Protein AF-A0A966MTG1-F1 (afdb_monomer_lite)

Foldseek 3Di:
DPDPDDDDPPDDCVVCVVVVVVLVVVVVCCVVVVADWPHPVLLVVLVVVVVVQQVVLVVVCVVVDDQRDSAQQQFDADPVRHTDGPDPRHDPPDDAWDADPVRDTDGSDDGGHPDDDDDDDPPDDPDPQDQDWDADLVQQWTADPQPRDIFHFDSVDPVRNVVSVVVLLVCLCPPPGPNVNSVNNSVNYPD

Sequence (191 aa):
MVRRVPVPPGVNPRAVLPVIEELYGLSEIEKADGVEWTGFDAVRERCKTYLAQIDQWKAMKQRAGKNFPTHPTMAEWDGRGRPRVGASGSDAHRVRTYFDEHGQRQKFAVDLHEQGPAFQVPWSKPTKVYTALVVDEEKGSITCPICNHAETFDHDSPSAMGMAKTRMARHLTSAKKDVEAHRALHGKVYA

Radius of gyration: 25.16 Å; chains: 1; bounding box: 43×55×61 Å

Secondary structure (DSSP, 8-state):
---PPPPPTTS-HHHHHHHHHHHHHHHHHHHHH-----HHHHHHHHHHHHHHHHHHHHHHHHHH-TTS-SSGGGEEE-TTS-EEET-TTSPPSS--EEE-TTS-EEES---SS--PSP---TT--------S-EEETTTTEEE-TTT--EEE--TT-HHHHHHHHHHHHHHHHH--SSHHHHHHHHHHH--

Structure (mmCIF, N/CA/C/O backbone):
data_AF-A0A966MTG1-F1
#
_entry.id   AF-A0A966MTG1-F1
#
loop_
_atom_site.group_PDB
_atom_site.id
_atom_site.type_symbol
_atom_site.label_atom_id
_atom_site.label_alt_id
_atom_site.label_comp_id
_atom_site.label_asym_id
_atom_site.label_entity_id
_atom_site.label_seq_id
_atom_site.pdbx_PDB_ins_code
_atom_site.Cartn_x
_atom_site.Cartn_y
_atom_site.Cartn_z
_atom_site.occupancy
_atom_site.B_iso_or_equiv
_atom_site.auth_seq_id
_atom_site.auth_comp_id
_atom_site.auth_asym_id
_atom_site.auth_atom_id
_atom_site.pdbx_PDB_model_num
ATOM 1 N N . MET A 1 1 ? -23.218 4.977 28.761 1.00 40.06 1 MET A N 1
ATOM 2 C CA . MET A 1 1 ? -22.543 6.097 28.063 1.00 40.06 1 MET A CA 1
ATOM 3 C C . MET A 1 1 ? -21.052 5.806 28.033 1.00 40.06 1 MET A C 1
ATOM 5 O O . MET A 1 1 ? -20.424 5.865 29.083 1.00 40.06 1 MET A O 1
ATOM 9 N N . VAL A 1 2 ? -20.494 5.447 26.874 1.00 46.56 2 VAL A N 1
ATOM 10 C CA . VAL A 1 2 ? -19.037 5.313 26.721 1.00 46.56 2 VAL A CA 1
ATOM 11 C C . VAL A 1 2 ? -18.440 6.711 26.862 1.00 46.56 2 VAL A C 1
ATOM 13 O O . VAL A 1 2 ? -18.810 7.634 26.133 1.00 46.56 2 VAL A O 1
ATOM 16 N N . ARG A 1 3 ? -17.586 6.903 27.867 1.00 50.00 3 ARG A N 1
ATOM 17 C CA . ARG A 1 3 ? -16.922 8.182 28.126 1.00 50.00 3 ARG A CA 1
ATOM 18 C C . ARG A 1 3 ? -16.002 8.450 26.934 1.00 50.00 3 ARG A C 1
ATOM 20 O O . ARG A 1 3 ? -15.010 7.749 26.768 1.00 50.00 3 ARG A O 1
ATOM 27 N N . ARG A 1 4 ? -16.365 9.407 26.071 1.00 62.41 4 ARG A N 1
ATOM 28 C CA . ARG A 1 4 ? -15.558 9.753 24.891 1.00 62.41 4 ARG A CA 1
ATOM 29 C C . ARG A 1 4 ? -14.158 10.131 25.360 1.00 62.41 4 ARG A C 1
ATOM 31 O O . ARG A 1 4 ? -14.013 11.051 26.166 1.00 62.41 4 ARG A O 1
ATOM 38 N N . VAL A 1 5 ? -13.152 9.405 24.880 1.00 68.56 5 VAL A N 1
ATOM 39 C CA . VAL A 1 5 ? -11.751 9.732 25.143 1.00 68.56 5 VAL A CA 1
ATOM 40 C C . VAL A 1 5 ? -11.503 11.141 24.592 1.00 68.56 5 VAL A C 1
ATOM 42 O O . VAL A 1 5 ? -11.827 11.393 23.427 1.00 68.56 5 VAL A O 1
ATOM 45 N N . PRO A 1 6 ? -11.008 12.088 25.408 1.00 78.56 6 PRO A N 1
ATOM 46 C CA . PRO A 1 6 ? -10.756 13.441 24.940 1.00 78.56 6 PRO A CA 1
ATOM 47 C C . PRO A 1 6 ? -9.693 13.416 23.838 1.00 78.56 6 PRO A C 1
ATOM 49 O O . PRO A 1 6 ? -8.594 12.895 24.019 1.00 78.56 6 PRO A O 1
ATOM 52 N N . VAL A 1 7 ? -10.048 13.972 22.681 1.00 83.25 7 VAL A N 1
ATOM 53 C CA . VAL A 1 7 ? -9.151 14.094 21.530 1.00 83.25 7 VAL A CA 1
ATOM 54 C C . VAL A 1 7 ? -8.151 15.231 21.802 1.00 83.25 7 VAL A C 1
ATOM 56 O O . VAL A 1 7 ? -8.581 16.298 22.250 1.00 83.25 7 VAL A O 1
ATOM 59 N N . PRO A 1 8 ? -6.839 15.043 21.551 1.00 86.75 8 PRO A N 1
ATOM 60 C CA . PRO A 1 8 ? -5.839 16.080 21.790 1.00 86.75 8 PRO A CA 1
ATOM 61 C C . PRO A 1 8 ? -6.108 17.384 21.015 1.00 86.75 8 PRO A C 1
ATOM 63 O O . PRO A 1 8 ? -6.671 17.342 19.915 1.00 86.75 8 PRO A O 1
ATOM 66 N N . PRO A 1 9 ? -5.659 18.545 21.531 1.00 83.19 9 PRO A N 1
ATOM 67 C CA . PRO A 1 9 ? -5.757 19.815 20.816 1.00 83.19 9 PRO A CA 1
ATOM 68 C C . PRO A 1 9 ? -5.120 19.744 19.419 1.00 83.19 9 PRO A C 1
ATOM 70 O O . PRO A 1 9 ? -4.030 19.202 19.252 1.00 83.19 9 PRO A O 1
ATOM 73 N N . GLY A 1 10 ? -5.798 20.299 18.410 1.00 83.00 10 GLY A N 1
ATOM 74 C CA . GLY A 1 10 ? -5.322 20.321 17.018 1.00 83.00 10 GLY A CA 1
ATOM 75 C C . GLY A 1 10 ? -5.668 19.078 16.188 1.00 83.00 10 GLY A C 1
ATOM 76 O O . GLY A 1 10 ? -5.481 19.092 14.973 1.00 83.00 10 GLY A O 1
ATOM 77 N N . VAL A 1 11 ? -6.227 18.029 16.797 1.00 85.00 11 VAL A N 1
ATOM 78 C CA . VAL A 1 11 ? -6.726 16.852 16.075 1.00 85.00 11 VAL A CA 1
ATOM 79 C C . VAL A 1 11 ? -8.213 17.031 15.779 1.00 85.00 11 VAL A C 1
ATOM 81 O O . VAL A 1 11 ? -9.001 17.302 16.680 1.00 85.00 11 VAL A O 1
ATOM 84 N N . ASN A 1 12 ? -8.617 16.867 14.515 1.00 88.00 12 ASN A N 1
ATOM 85 C CA . ASN A 1 12 ? -10.023 16.952 14.117 1.00 88.00 12 ASN A CA 1
ATOM 86 C C . ASN A 1 12 ? -10.799 15.718 14.621 1.00 88.00 12 ASN A C 1
ATOM 88 O O . ASN A 1 12 ? -10.619 14.630 14.061 1.00 88.00 12 ASN A O 1
ATOM 92 N N . PRO A 1 13 ? -11.716 15.856 15.599 1.00 87.50 13 PRO A N 1
ATOM 93 C CA . PRO A 1 13 ? -12.419 14.707 16.165 1.00 87.50 13 PRO A CA 1
ATOM 94 C C . PRO A 1 13 ? -13.287 13.988 15.131 1.00 87.50 13 PRO A C 1
ATOM 96 O O . PRO A 1 13 ? -13.382 12.767 15.154 1.00 87.50 13 PRO A O 1
ATOM 99 N N . ARG A 1 14 ? -13.874 14.720 14.172 1.00 88.81 14 ARG A N 1
ATOM 100 C CA . ARG A 1 14 ? -14.720 14.126 13.122 1.00 88.81 14 ARG A CA 1
ATOM 101 C C . ARG A 1 14 ? -13.947 13.189 12.197 1.00 88.81 14 ARG A C 1
ATOM 103 O O . ARG A 1 14 ? -14.549 12.295 11.622 1.00 88.81 14 ARG A O 1
ATOM 110 N N . ALA A 1 15 ? -12.644 13.410 12.035 1.00 85.94 15 ALA A N 1
ATOM 111 C CA . ALA A 1 15 ? -11.804 12.576 11.183 1.00 85.94 15 ALA A CA 1
ATOM 112 C C . ALA A 1 15 ? -11.316 11.312 11.905 1.00 85.94 15 ALA A C 1
ATOM 114 O O . ALA A 1 15 ? -11.122 10.286 11.266 1.00 85.94 15 ALA A O 1
ATOM 115 N N . VAL A 1 16 ? -11.103 11.392 13.223 1.00 87.50 16 VAL A N 1
ATOM 116 C CA . VAL A 1 16 ? -10.425 10.335 13.991 1.00 87.50 16 VAL A CA 1
ATOM 117 C C . VAL A 1 16 ? -11.402 9.435 14.745 1.00 87.50 16 VAL A C 1
ATOM 119 O O . VAL A 1 16 ? -11.159 8.237 14.841 1.00 87.50 16 VAL A O 1
ATOM 122 N N . LEU A 1 17 ? -12.513 9.977 15.256 1.00 88.88 17 LEU A N 1
ATOM 123 C CA . LEU A 1 17 ? -13.474 9.198 16.041 1.00 88.88 17 LEU A CA 1
ATOM 124 C C . LEU A 1 17 ? -14.050 7.989 15.286 1.00 88.88 17 LEU A C 1
ATOM 126 O O . LEU A 1 17 ? -14.032 6.923 15.888 1.00 88.88 17 LEU A O 1
ATOM 130 N N . PRO A 1 18 ? -14.458 8.083 14.001 1.00 90.88 18 PRO A N 1
ATOM 131 C CA . PRO A 1 18 ? -14.973 6.914 13.282 1.00 90.88 18 PRO A CA 1
ATOM 132 C C . PRO A 1 18 ? -13.953 5.774 13.195 1.00 90.88 18 PRO A C 1
ATOM 134 O O . PRO A 1 18 ? -14.304 4.614 13.360 1.00 90.88 18 PRO A O 1
ATOM 137 N N . VAL A 1 19 ? -12.674 6.114 13.000 1.00 88.75 19 VAL A N 1
ATOM 138 C CA . VAL A 1 19 ? -11.584 5.129 12.939 1.00 88.75 19 VAL A CA 1
ATOM 139 C C . VAL A 1 19 ? -11.356 4.496 14.310 1.00 88.75 19 VAL A C 1
ATOM 141 O O . VAL A 1 19 ? -11.197 3.289 14.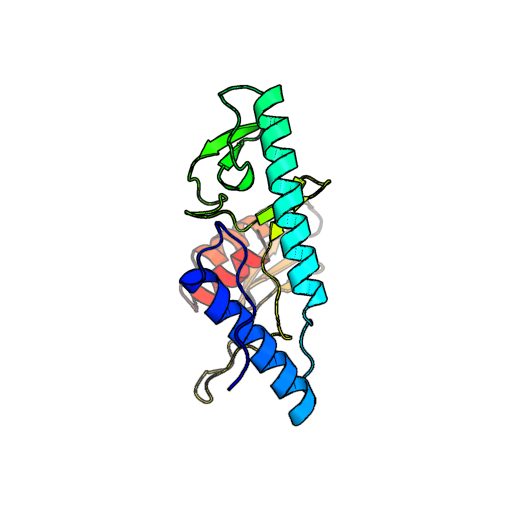417 1.00 88.75 19 VAL A O 1
ATOM 144 N N . ILE A 1 20 ? -11.354 5.293 15.382 1.00 89.12 20 ILE A N 1
ATOM 145 C CA . ILE A 1 20 ? -11.212 4.768 16.747 1.00 89.12 20 ILE A CA 1
ATOM 146 C C . ILE A 1 20 ? -12.384 3.841 17.097 1.00 89.12 20 ILE A C 1
ATOM 148 O O . ILE A 1 20 ? -12.159 2.771 17.655 1.00 89.12 20 ILE A O 1
ATOM 152 N N . GLU A 1 21 ? -13.613 4.246 16.776 1.00 90.38 21 GLU A N 1
ATOM 153 C CA . GLU A 1 21 ? -14.825 3.452 17.000 1.00 90.38 21 GLU A CA 1
ATOM 154 C C . GLU A 1 21 ? -14.759 2.110 16.257 1.00 90.38 21 GLU A C 1
ATOM 156 O O . GLU A 1 21 ? -15.059 1.081 16.856 1.00 90.38 21 GLU A O 1
ATOM 161 N N . GLU A 1 22 ? -14.283 2.098 15.010 1.00 90.19 22 GLU A N 1
ATOM 162 C CA . GLU A 1 22 ? -14.060 0.872 14.233 1.00 90.19 22 GLU A CA 1
ATOM 163 C C . GLU A 1 22 ? -13.050 -0.072 14.907 1.00 90.19 22 GLU A C 1
ATOM 165 O O . GLU A 1 22 ? -13.330 -1.258 15.071 1.00 90.19 22 GLU A O 1
ATOM 170 N N . LEU A 1 23 ? -11.907 0.447 15.372 1.00 91.06 23 LEU A N 1
ATOM 171 C CA . LEU A 1 23 ? -10.890 -0.366 16.053 1.00 91.06 23 LEU A CA 1
ATOM 172 C C . LEU A 1 23 ? -11.401 -0.961 17.374 1.00 91.06 23 LEU A C 1
ATOM 174 O O . LEU A 1 23 ? -11.092 -2.105 17.705 1.00 91.06 23 LEU A O 1
ATOM 178 N N . TYR A 1 24 ? -12.188 -0.200 18.139 1.00 91.25 24 TYR A N 1
ATOM 179 C CA . TYR A 1 24 ? -12.835 -0.734 19.339 1.00 91.25 24 TYR A CA 1
ATOM 180 C C . TYR A 1 24 ? -13.899 -1.774 18.997 1.00 91.25 24 TYR A C 1
ATOM 182 O O . TYR A 1 24 ? -13.957 -2.793 19.679 1.00 91.25 24 TYR A O 1
ATOM 190 N N . GLY A 1 25 ? -14.672 -1.566 17.928 1.00 89.81 25 GLY A N 1
ATOM 191 C CA . GLY A 1 25 ? -15.616 -2.560 17.423 1.00 89.81 25 GLY A CA 1
ATOM 192 C C . GLY A 1 25 ? -14.930 -3.883 17.079 1.00 89.81 25 GLY A C 1
ATOM 193 O O . GLY A 1 25 ? -15.394 -4.935 17.504 1.00 89.81 25 GLY A O 1
ATOM 194 N N . LEU A 1 26 ? -13.775 -3.841 16.405 1.00 88.62 26 LEU A N 1
ATOM 195 C CA . LEU A 1 26 ? -12.976 -5.042 16.123 1.00 88.62 26 LEU A CA 1
ATOM 196 C C . LEU A 1 26 ? -12.500 -5.738 17.403 1.00 88.62 26 LEU A C 1
ATOM 198 O O . LEU A 1 26 ? -12.609 -6.954 17.513 1.00 88.62 26 LEU A O 1
ATOM 202 N N . SER A 1 27 ? -12.049 -4.978 18.404 1.00 89.81 27 SER A N 1
ATOM 203 C CA . SER A 1 27 ? -11.649 -5.543 19.700 1.00 89.81 27 SER A CA 1
ATOM 204 C C . SER A 1 27 ? -12.815 -6.157 20.486 1.00 89.81 27 SER A C 1
ATOM 206 O O . SER A 1 27 ? -12.609 -7.066 21.290 1.00 89.81 27 SER A O 1
ATOM 208 N N . GLU A 1 28 ? -14.040 -5.664 20.306 1.00 89.50 28 GLU A N 1
ATOM 209 C CA . GLU A 1 28 ? -15.236 -6.276 20.893 1.00 89.50 28 GLU A CA 1
ATOM 210 C C . GLU A 1 28 ? -15.635 -7.559 20.154 1.00 89.50 28 GLU A C 1
ATOM 212 O O . GLU A 1 28 ? -15.946 -8.552 20.811 1.00 89.50 28 GLU A O 1
ATOM 217 N N . ILE A 1 29 ? -15.549 -7.573 18.819 1.00 87.31 29 ILE A N 1
ATOM 218 C CA . ILE A 1 29 ? -15.793 -8.764 17.986 1.00 87.31 29 ILE A CA 1
ATOM 219 C C . ILE A 1 29 ? -14.783 -9.870 18.312 1.00 87.31 29 ILE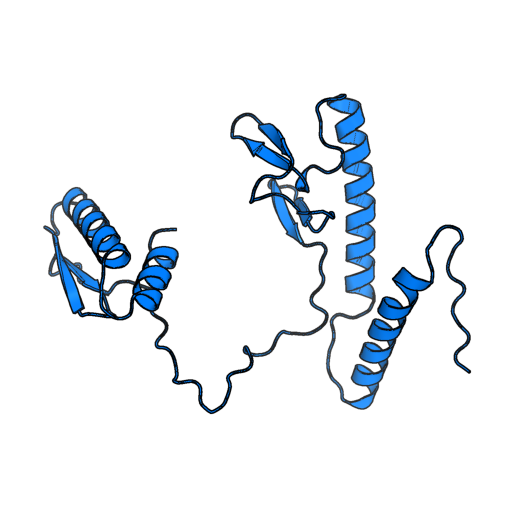 A C 1
ATOM 221 O O . ILE A 1 29 ? -15.173 -11.017 18.503 1.00 87.31 29 ILE A O 1
ATOM 225 N N . GLU A 1 30 ? -13.503 -9.531 18.462 1.00 87.69 30 GLU A N 1
ATOM 226 C CA . GLU A 1 30 ? -12.454 -10.467 18.883 1.00 87.69 30 GLU A CA 1
ATOM 227 C C . GLU A 1 30 ? -12.807 -11.162 20.208 1.00 87.69 30 GLU A C 1
ATOM 229 O O . GLU A 1 30 ? -12.661 -12.375 20.343 1.00 87.69 30 GLU A O 1
ATOM 234 N N . LYS A 1 31 ? -13.337 -10.410 21.182 1.00 89.50 31 LYS A N 1
ATOM 235 C CA . LYS A 1 31 ? -13.751 -10.957 22.485 1.00 89.50 31 LYS A CA 1
ATOM 236 C C . LYS A 1 31 ? -15.014 -11.810 22.413 1.00 89.50 31 LYS A C 1
ATOM 238 O O . LYS A 1 31 ? -15.165 -12.706 23.240 1.00 89.50 31 LYS A O 1
ATOM 243 N N . ALA A 1 32 ? -15.934 -11.488 21.507 1.00 90.31 32 ALA A N 1
ATOM 244 C CA . ALA A 1 32 ? -17.222 -12.165 21.392 1.00 90.31 32 ALA A CA 1
ATOM 245 C C . ALA A 1 32 ? -17.131 -13.448 20.554 1.00 90.31 32 ALA A C 1
ATOM 247 O O . ALA A 1 32 ? -17.597 -14.498 20.990 1.00 90.31 32 ALA A O 1
ATOM 248 N N . ASP A 1 33 ? -16.496 -13.357 19.385 1.00 85.50 33 ASP A N 1
ATOM 249 C CA . ASP A 1 33 ? -16.528 -14.381 18.338 1.00 85.50 33 ASP A CA 1
ATOM 250 C C . ASP A 1 33 ? -15.165 -15.066 18.130 1.00 85.50 33 ASP A C 1
ATOM 252 O O . ASP A 1 33 ? -15.058 -16.006 17.342 1.00 85.50 33 ASP A O 1
ATOM 256 N N . GLY A 1 34 ? -14.110 -14.608 18.817 1.00 81.50 34 GLY A N 1
ATOM 257 C CA . GLY A 1 34 ? -12.754 -15.150 18.675 1.00 81.50 34 GLY A CA 1
ATOM 258 C C . GLY A 1 34 ? -12.097 -14.830 17.330 1.00 81.50 34 GLY A C 1
ATOM 259 O O . GLY A 1 34 ? -11.128 -15.487 16.955 1.00 81.50 34 GLY A O 1
ATOM 260 N N . VAL A 1 35 ? -12.630 -13.857 16.582 1.00 82.31 35 VAL A N 1
ATOM 261 C CA . VAL A 1 35 ? -12.056 -13.419 15.305 1.00 82.31 35 VAL A CA 1
ATOM 262 C C . VAL A 1 35 ? -10.788 -12.620 15.581 1.00 82.31 35 VAL A C 1
ATOM 264 O O . VAL A 1 35 ? -10.842 -11.522 16.134 1.00 82.31 35 VAL A O 1
ATOM 267 N N . GLU A 1 36 ? -9.650 -13.175 15.179 1.00 83.56 36 GLU A N 1
ATOM 268 C CA . GLU A 1 36 ? -8.359 -12.511 15.306 1.00 83.56 36 GLU A CA 1
ATOM 269 C C . GLU A 1 36 ? -8.270 -11.311 14.353 1.00 83.56 36 GLU A C 1
ATOM 271 O O . GLU A 1 36 ? -8.657 -11.372 13.181 1.00 83.56 36 GLU A O 1
ATOM 276 N N . TRP A 1 37 ? -7.751 -10.201 14.868 1.00 90.19 37 TRP A N 1
ATOM 277 C CA . TRP A 1 37 ? -7.461 -8.996 14.101 1.00 90.19 37 TRP A CA 1
ATOM 278 C C . TRP A 1 37 ? -6.085 -8.473 14.514 1.00 90.19 37 TRP A C 1
ATOM 280 O O . TRP A 1 37 ? -5.547 -8.826 15.560 1.00 90.19 37 TRP A O 1
ATOM 290 N N . THR A 1 38 ? -5.497 -7.599 13.706 1.00 87.25 38 THR A N 1
ATOM 291 C CA . THR A 1 38 ? -4.077 -7.207 13.825 1.00 87.25 38 THR A CA 1
ATOM 292 C C . THR A 1 38 ? -3.744 -6.410 15.099 1.00 87.25 38 THR A C 1
ATOM 294 O O . THR A 1 38 ? -2.579 -6.125 15.385 1.00 87.25 38 THR A O 1
ATOM 297 N N . GLY A 1 39 ? -4.759 -6.027 15.874 1.00 90.25 39 GLY A N 1
ATOM 298 C CA . GLY A 1 39 ? -4.606 -5.351 17.152 1.00 90.25 39 GLY A CA 1
ATOM 299 C C . GLY A 1 39 ? -4.253 -3.864 17.048 1.00 90.25 39 GLY A C 1
ATOM 300 O O . GLY A 1 39 ? -3.817 -3.329 16.022 1.00 90.25 39 GLY A O 1
ATOM 301 N N . PHE A 1 40 ? -4.406 -3.163 18.174 1.00 91.69 40 PHE A N 1
ATOM 302 C CA . PHE A 1 40 ? -4.089 -1.734 18.276 1.00 91.69 40 PHE A CA 1
ATOM 303 C C . PHE A 1 40 ? -2.603 -1.428 18.075 1.00 91.69 40 PHE A C 1
ATOM 305 O O . PHE A 1 40 ? -2.253 -0.334 17.621 1.00 91.69 40 PHE A O 1
ATOM 312 N N . ASP A 1 41 ? -1.726 -2.364 18.433 1.00 92.25 41 ASP A N 1
ATOM 313 C CA . ASP A 1 41 ? -0.283 -2.153 18.392 1.00 92.25 41 ASP A CA 1
ATOM 314 C C . ASP A 1 41 ? 0.220 -2.016 16.954 1.00 92.25 41 ASP A C 1
ATOM 316 O O . ASP A 1 41 ? 0.979 -1.089 16.668 1.00 92.25 41 ASP A O 1
ATOM 320 N N . ALA A 1 42 ? -0.289 -2.822 16.018 1.00 90.88 42 ALA A N 1
ATOM 321 C CA . ALA A 1 42 ? 0.068 -2.716 14.605 1.00 90.88 42 ALA A CA 1
ATOM 322 C C . ALA A 1 42 ? -0.313 -1.350 14.009 1.00 90.88 42 ALA A C 1
ATOM 324 O O . ALA A 1 42 ? 0.488 -0.711 13.319 1.00 90.88 42 ALA A O 1
ATOM 325 N N . VAL A 1 43 ? -1.513 -0.853 14.330 1.00 91.69 43 VAL A N 1
ATOM 326 C CA . VAL A 1 43 ? -1.963 0.485 13.913 1.00 91.69 43 VAL A CA 1
ATOM 327 C C . VAL A 1 43 ? -1.076 1.568 14.532 1.00 91.69 43 VAL A C 1
ATOM 329 O O . VAL A 1 43 ? -0.651 2.502 13.846 1.00 91.69 43 VAL A O 1
ATOM 332 N N . ARG A 1 44 ? -0.738 1.436 15.822 1.00 93.06 44 ARG A N 1
ATOM 333 C CA . ARG A 1 44 ? 0.119 2.392 16.536 1.00 93.06 44 ARG A CA 1
ATOM 334 C C . ARG A 1 44 ? 1.521 2.461 15.934 1.00 93.06 44 ARG A C 1
ATOM 336 O O . ARG A 1 44 ? 2.021 3.564 15.711 1.00 93.06 44 ARG A O 1
ATOM 343 N N . GLU A 1 45 ? 2.141 1.324 15.640 1.00 93.06 45 GLU A N 1
ATOM 344 C CA . GLU A 1 45 ? 3.469 1.266 15.018 1.00 93.06 45 GLU A CA 1
ATOM 345 C C . GLU A 1 45 ? 3.483 1.908 13.628 1.00 93.06 45 GLU A C 1
ATOM 347 O O . GLU A 1 45 ? 4.427 2.610 13.250 1.00 93.06 45 GLU A O 1
ATOM 352 N N . ARG A 1 46 ? 2.392 1.778 12.875 1.00 92.81 46 ARG A N 1
ATOM 353 C CA . ARG A 1 46 ? 2.280 2.395 11.549 1.00 92.81 46 ARG A CA 1
ATOM 354 C C . ARG A 1 46 ? 2.069 3.902 11.623 1.00 92.81 46 ARG A C 1
ATOM 356 O O . ARG A 1 46 ? 2.706 4.632 10.863 1.00 92.81 46 ARG A O 1
ATOM 363 N N . CYS A 1 47 ? 1.315 4.388 12.608 1.00 92.00 47 CYS A N 1
ATOM 364 C CA . CYS A 1 47 ? 1.256 5.815 12.934 1.00 92.00 47 CYS A CA 1
ATOM 365 C C . CYS A 1 47 ? 2.634 6.378 13.325 1.00 92.00 47 CYS A C 1
ATOM 367 O O . CYS A 1 47 ? 3.015 7.446 12.844 1.00 92.00 47 CYS A O 1
ATOM 369 N N . LYS A 1 48 ? 3.412 5.662 14.150 1.00 95.31 48 LYS A N 1
ATOM 370 C CA . LYS A 1 48 ? 4.784 6.072 14.506 1.00 95.31 48 LYS A CA 1
ATOM 371 C C . LYS A 1 48 ? 5.691 6.127 13.280 1.00 95.31 48 LYS A C 1
ATOM 373 O O . LYS A 1 48 ? 6.407 7.108 13.100 1.00 95.31 48 LYS A O 1
ATOM 378 N N . THR A 1 49 ? 5.612 5.115 12.417 1.00 95.06 49 THR A N 1
ATOM 379 C CA . THR A 1 49 ? 6.372 5.064 11.160 1.00 95.06 49 THR A CA 1
ATOM 380 C C . THR A 1 49 ? 6.043 6.270 10.283 1.00 95.06 49 THR A C 1
ATOM 382 O O . THR A 1 49 ? 6.946 6.924 9.771 1.00 95.06 49 THR A O 1
ATOM 385 N N . TYR A 1 50 ? 4.760 6.616 10.149 1.00 93.81 50 TYR A N 1
ATOM 386 C CA . TYR A 1 50 ? 4.333 7.801 9.406 1.00 93.81 50 TYR A CA 1
ATOM 387 C C . TYR A 1 50 ? 4.949 9.088 9.962 1.00 93.81 50 TYR A C 1
ATOM 389 O O . TYR A 1 50 ? 5.521 9.871 9.205 1.00 93.81 50 TYR A O 1
ATOM 397 N N . LEU A 1 51 ? 4.893 9.294 11.281 1.00 93.94 51 LEU A N 1
ATOM 398 C CA . LEU A 1 51 ? 5.478 10.478 11.917 1.00 93.94 51 LEU A CA 1
ATOM 399 C C . LEU A 1 51 ? 6.999 10.546 11.718 1.00 93.94 51 LEU A C 1
ATOM 401 O O . LEU A 1 51 ? 7.515 11.594 11.330 1.00 93.94 51 LEU A O 1
ATOM 405 N N . ALA A 1 52 ? 7.700 9.423 11.891 1.00 94.88 52 ALA A N 1
ATOM 406 C CA . ALA A 1 52 ? 9.142 9.342 11.672 1.00 94.88 52 ALA A CA 1
ATOM 407 C C . ALA A 1 52 ? 9.528 9.681 10.220 1.00 94.88 52 ALA A C 1
ATOM 409 O O . ALA A 1 52 ? 10.456 10.455 9.984 1.00 94.88 52 ALA A O 1
ATOM 410 N N . GLN A 1 53 ? 8.778 9.162 9.242 1.00 95.12 53 GLN A N 1
ATOM 411 C CA . GLN A 1 53 ? 8.988 9.455 7.822 1.00 95.12 53 GLN A CA 1
ATOM 412 C C . GLN A 1 53 ? 8.749 10.932 7.497 1.00 95.12 53 GLN A C 1
ATOM 414 O O . GLN A 1 53 ? 9.534 11.544 6.774 1.00 95.12 53 GLN A O 1
ATOM 419 N N . ILE A 1 54 ? 7.712 11.546 8.075 1.00 93.50 54 ILE A N 1
ATOM 420 C CA . ILE A 1 54 ? 7.446 12.979 7.906 1.00 93.50 54 ILE A CA 1
ATOM 421 C C . ILE A 1 54 ? 8.632 13.823 8.388 1.00 93.50 54 ILE A C 1
ATOM 423 O O . ILE A 1 54 ? 9.030 14.766 7.699 1.00 93.50 54 ILE A O 1
ATOM 427 N N . ASP A 1 55 ? 9.219 13.491 9.535 1.00 94.12 55 ASP A N 1
ATOM 428 C CA . ASP A 1 55 ? 10.368 14.228 10.063 1.00 94.12 55 ASP A CA 1
ATOM 429 C C . ASP A 1 55 ? 11.642 13.980 9.246 1.00 94.12 55 ASP A C 1
ATOM 431 O O . ASP A 1 55 ? 12.374 14.929 8.939 1.00 94.12 55 ASP A O 1
ATOM 435 N N . GLN A 1 56 ? 11.853 12.748 8.779 1.00 93.69 56 GLN A N 1
ATOM 436 C CA . GLN A 1 56 ? 12.934 12.422 7.851 1.00 93.69 56 GLN A CA 1
ATOM 437 C C . GLN A 1 56 ? 12.832 13.241 6.555 1.00 93.69 56 GLN A C 1
ATOM 439 O O . GLN A 1 56 ? 13.820 13.834 6.114 1.00 93.69 56 GLN A O 1
ATOM 444 N N . TRP A 1 57 ? 11.645 13.340 5.953 1.00 93.56 57 TRP A N 1
ATOM 445 C CA . TRP A 1 57 ? 11.448 14.093 4.712 1.00 93.56 57 TRP A CA 1
ATOM 446 C C . TRP A 1 57 ? 11.630 15.598 4.897 1.00 93.56 57 TRP A C 1
ATOM 448 O O . TRP A 1 57 ? 12.197 16.253 4.020 1.00 93.56 57 TRP A O 1
ATOM 458 N N . LYS A 1 58 ? 11.225 16.160 6.046 1.00 92.69 58 LYS A N 1
ATOM 459 C CA . LYS A 1 58 ? 11.530 17.561 6.385 1.00 92.69 58 LYS A CA 1
ATOM 460 C C . LYS A 1 58 ? 13.039 17.800 6.415 1.00 92.69 58 LYS A C 1
ATOM 462 O O . LYS A 1 58 ? 13.506 18.758 5.799 1.00 92.69 58 LYS A O 1
ATOM 467 N N . ALA A 1 59 ? 13.796 16.923 7.076 1.00 92.75 59 ALA A N 1
ATOM 468 C CA . ALA A 1 59 ? 15.251 17.027 7.144 1.00 92.75 59 ALA A CA 1
ATOM 469 C C . ALA A 1 59 ? 15.902 16.888 5.755 1.00 92.75 59 ALA A C 1
ATOM 471 O O . ALA A 1 59 ? 16.792 17.665 5.405 1.00 92.75 59 ALA A O 1
ATOM 472 N N . MET A 1 60 ? 15.428 15.951 4.926 1.00 90.75 60 MET A N 1
ATOM 473 C CA . MET A 1 60 ? 15.892 15.798 3.541 1.00 90.75 60 MET A CA 1
ATOM 474 C C . MET A 1 60 ? 15.630 17.054 2.713 1.00 90.75 60 MET A C 1
ATOM 476 O O . MET A 1 60 ? 16.539 17.542 2.046 1.00 90.75 60 MET A O 1
ATOM 480 N N . LYS A 1 61 ? 14.425 17.625 2.799 1.00 90.81 61 LYS A N 1
ATOM 481 C CA . LYS A 1 61 ? 14.073 18.855 2.084 1.00 90.81 61 LYS A CA 1
ATOM 482 C C . LYS A 1 61 ? 14.939 20.040 2.505 1.00 90.81 61 LYS A C 1
ATOM 484 O O . LYS A 1 61 ? 15.358 20.817 1.653 1.00 90.81 61 LYS A O 1
ATOM 489 N N . GLN A 1 62 ? 15.236 20.168 3.798 1.00 91.06 62 GLN A N 1
ATOM 490 C CA . GLN A 1 62 ? 16.142 21.207 4.298 1.00 91.06 62 GLN A CA 1
ATOM 491 C C . GLN A 1 62 ? 17.558 21.063 3.723 1.00 91.06 62 GLN A C 1
ATOM 493 O O . GLN A 1 62 ? 18.165 22.068 3.367 1.00 91.06 62 GLN A O 1
ATOM 498 N N . ARG A 1 63 ? 18.065 19.831 3.579 1.00 90.12 63 ARG A N 1
ATOM 499 C CA . ARG A 1 63 ? 19.400 19.556 3.016 1.00 90.12 63 ARG A CA 1
ATOM 500 C C . ARG A 1 63 ? 19.458 19.702 1.493 1.00 90.12 63 ARG A C 1
ATOM 502 O O . ARG A 1 63 ? 20.404 20.278 0.972 1.00 90.12 63 ARG A O 1
ATOM 509 N N . ALA A 1 64 ? 18.467 19.168 0.781 1.00 87.62 64 ALA A N 1
ATOM 510 C CA . ALA A 1 64 ? 18.432 19.113 -0.684 1.00 87.62 64 ALA A CA 1
ATOM 511 C C . ALA A 1 64 ? 17.885 20.399 -1.336 1.00 87.62 64 ALA A C 1
ATOM 513 O O . ALA A 1 64 ? 18.034 20.606 -2.541 1.00 87.62 64 ALA A O 1
ATOM 514 N N . GLY A 1 65 ? 17.263 21.280 -0.550 1.00 87.69 65 GLY A N 1
ATOM 515 C CA . GLY A 1 65 ? 16.798 22.589 -0.988 1.00 87.69 65 GLY A CA 1
ATOM 516 C C . GLY A 1 65 ? 15.417 22.584 -1.650 1.00 87.69 65 GLY A C 1
ATOM 517 O O . GLY A 1 65 ? 14.644 21.629 -1.585 1.00 87.69 65 GLY A O 1
ATOM 518 N N . LYS A 1 66 ? 15.083 23.711 -2.291 1.00 83.88 66 LYS A N 1
ATOM 519 C CA . LYS A 1 66 ? 13.718 24.045 -2.743 1.00 83.88 66 LYS A CA 1
ATOM 520 C C . LYS A 1 66 ? 13.126 23.065 -3.765 1.00 83.88 66 LYS A C 1
ATOM 522 O O . LYS A 1 66 ? 11.907 22.925 -3.820 1.00 83.88 66 LYS A O 1
ATOM 527 N N . ASN A 1 67 ? 13.971 22.400 -4.549 1.00 83.44 67 ASN A N 1
ATOM 528 C CA . ASN A 1 67 ? 13.540 21.494 -5.617 1.00 83.44 67 ASN A CA 1
ATOM 529 C C . ASN A 1 67 ? 13.209 20.080 -5.110 1.00 83.44 67 ASN A C 1
ATOM 531 O O . ASN A 1 67 ? 12.688 19.270 -5.874 1.00 83.44 67 ASN A O 1
ATOM 535 N N . PHE A 1 68 ? 13.492 19.777 -3.839 1.00 87.88 68 PHE A N 1
ATOM 536 C CA . PHE A 1 68 ? 13.144 18.495 -3.240 1.00 87.88 68 PHE A CA 1
ATOM 537 C C . PHE A 1 68 ? 11.668 18.482 -2.797 1.00 87.88 68 PHE A C 1
ATOM 539 O O . PHE A 1 68 ? 11.206 19.429 -2.143 1.00 87.88 68 PHE A O 1
ATOM 546 N N . PRO A 1 69 ? 10.900 17.430 -3.133 1.00 88.12 69 PRO A N 1
ATOM 547 C CA . PRO A 1 69 ? 9.488 17.347 -2.784 1.00 88.12 69 PRO A CA 1
ATOM 548 C C . PRO A 1 69 ? 9.292 17.271 -1.266 1.00 88.12 69 PRO A C 1
ATOM 550 O O . PRO A 1 69 ? 10.076 16.660 -0.548 1.00 88.12 69 PRO A O 1
ATOM 553 N N . THR A 1 70 ? 8.201 17.856 -0.763 1.00 88.25 70 THR A N 1
ATOM 554 C CA . THR A 1 70 ? 7.826 17.734 0.661 1.00 88.25 70 THR A CA 1
ATOM 555 C C . THR A 1 70 ? 7.570 16.282 1.064 1.00 88.25 70 THR A C 1
ATOM 557 O O . THR A 1 70 ? 7.915 15.882 2.170 1.00 88.25 70 THR A O 1
ATOM 560 N N . HIS A 1 71 ? 6.984 15.504 0.153 1.00 91.06 71 HIS A N 1
ATOM 561 C CA . HIS A 1 71 ? 6.706 14.083 0.323 1.00 91.06 71 HIS A CA 1
ATOM 562 C C . HIS A 1 71 ? 7.282 13.340 -0.887 1.00 91.06 71 HIS A C 1
ATOM 564 O O . HIS A 1 71 ? 6.699 13.421 -1.972 1.00 91.06 71 HIS A O 1
ATOM 570 N N . PRO A 1 72 ? 8.423 12.643 -0.743 1.00 90.50 72 PRO A N 1
ATOM 571 C CA . PRO A 1 72 ? 9.079 11.935 -1.841 1.00 90.50 72 PRO A CA 1
ATOM 572 C C . PRO A 1 72 ? 8.179 10.937 -2.566 1.00 90.50 72 PRO A C 1
ATOM 574 O O . PRO A 1 72 ? 8.313 10.762 -3.772 1.00 90.50 72 PRO A O 1
ATOM 577 N N . THR A 1 73 ? 7.233 10.320 -1.858 1.00 90.94 73 THR A N 1
ATOM 578 C CA . THR A 1 73 ? 6.295 9.346 -2.428 1.00 90.94 73 THR A CA 1
ATOM 579 C C . THR A 1 73 ? 5.193 9.974 -3.278 1.00 90.94 73 THR A C 1
ATOM 581 O O . THR A 1 73 ? 4.559 9.285 -4.075 1.00 90.94 73 THR A O 1
ATOM 584 N N . MET A 1 74 ? 5.000 11.291 -3.208 1.00 89.31 74 MET A N 1
ATOM 585 C CA . MET A 1 74 ? 4.114 12.028 -4.119 1.00 89.31 74 MET A CA 1
ATOM 586 C C . MET A 1 74 ? 4.806 12.442 -5.428 1.00 89.31 74 MET A C 1
ATOM 588 O O . MET A 1 74 ? 4.199 13.105 -6.270 1.00 89.31 74 MET A O 1
ATOM 592 N N . ALA A 1 75 ? 6.064 12.046 -5.616 1.00 88.00 75 ALA A N 1
ATOM 593 C CA . ALA A 1 75 ? 6.781 12.173 -6.871 1.00 88.00 75 ALA A CA 1
ATOM 594 C C . ALA A 1 75 ? 7.157 10.791 -7.416 1.00 88.00 75 ALA A C 1
ATOM 596 O O . ALA A 1 75 ? 7.409 9.844 -6.671 1.00 88.00 75 ALA A O 1
ATOM 597 N N . GLU A 1 76 ? 7.199 10.691 -8.736 1.00 86.06 76 GLU A N 1
ATOM 598 C CA . GLU A 1 76 ? 7.964 9.666 -9.433 1.00 86.06 76 GLU A CA 1
ATOM 599 C C . GLU A 1 76 ? 9.406 10.152 -9.582 1.00 86.06 76 GLU A C 1
ATOM 601 O O . GLU A 1 76 ? 9.649 11.347 -9.741 1.00 86.06 76 GLU A O 1
ATOM 606 N N . TRP A 1 77 ? 10.366 9.239 -9.518 1.00 85.31 77 TRP A N 1
ATOM 607 C CA . TRP A 1 77 ? 11.785 9.563 -9.612 1.00 85.31 77 TRP A CA 1
ATOM 608 C C . TRP A 1 77 ? 12.339 8.986 -10.908 1.00 85.31 77 TRP A C 1
ATOM 610 O O . TRP A 1 77 ? 12.161 7.802 -11.184 1.00 85.31 77 TRP A O 1
ATOM 620 N N . ASP A 1 78 ? 12.983 9.821 -11.723 1.00 84.00 78 ASP A N 1
ATOM 621 C CA . ASP A 1 78 ? 13.665 9.331 -12.921 1.00 84.00 78 ASP A CA 1
ATOM 622 C C . ASP A 1 78 ? 14.989 8.626 -12.569 1.00 84.00 78 ASP A C 1
ATOM 624 O O . ASP A 1 78 ? 15.491 8.716 -11.447 1.00 84.00 78 ASP A O 1
ATOM 628 N N . GLY A 1 79 ? 15.607 7.955 -13.547 1.00 79.75 79 GLY A N 1
ATOM 629 C CA . GLY A 1 79 ? 16.901 7.281 -13.360 1.00 79.75 79 GLY A CA 1
ATOM 630 C C . GLY A 1 79 ? 18.075 8.215 -13.019 1.00 79.75 79 GLY A C 1
ATOM 631 O O . GLY A 1 79 ? 19.184 7.742 -12.800 1.00 79.75 79 GLY A O 1
ATOM 632 N N . ARG A 1 80 ? 17.857 9.538 -12.987 1.00 82.94 80 ARG A N 1
ATOM 633 C CA . ARG A 1 80 ? 18.826 10.555 -12.552 1.00 82.94 80 ARG A CA 1
ATOM 634 C C . ARG A 1 80 ? 18.471 11.141 -11.180 1.00 82.94 80 ARG A C 1
ATOM 636 O O . ARG A 1 80 ? 19.104 12.108 -10.761 1.00 82.94 80 ARG A O 1
ATOM 643 N N . GLY A 1 81 ? 17.461 10.597 -10.500 1.00 81.44 81 GLY A N 1
ATOM 644 C CA . GLY A 1 81 ? 17.011 11.058 -9.191 1.00 81.44 81 GLY A CA 1
ATOM 645 C C . GLY A 1 81 ? 16.272 12.396 -9.226 1.00 81.44 81 GLY A C 1
ATOM 646 O O . GLY A 1 81 ? 16.286 13.118 -8.231 1.00 81.44 81 GLY A O 1
ATOM 647 N N . ARG A 1 82 ? 15.638 12.770 -10.345 1.00 84.88 82 ARG A N 1
ATOM 648 C CA . ARG A 1 82 ? 14.815 13.987 -10.424 1.00 84.88 82 ARG A CA 1
ATOM 649 C C . ARG A 1 82 ? 13.342 13.669 -10.156 1.00 84.88 82 ARG A C 1
ATOM 651 O O . ARG A 1 82 ? 12.808 12.744 -10.772 1.00 84.88 82 ARG A O 1
ATOM 658 N N . PRO A 1 83 ? 12.667 14.452 -9.297 1.00 87.56 83 PRO A N 1
ATOM 659 C CA . PRO A 1 83 ? 11.266 14.234 -8.971 1.00 87.56 83 PRO A CA 1
ATOM 660 C C . PRO A 1 83 ? 10.339 14.752 -10.083 1.00 87.56 83 PRO A C 1
ATOM 662 O O . PRO A 1 83 ? 10.492 15.870 -10.577 1.00 87.56 83 PRO A O 1
ATOM 665 N N . ARG A 1 84 ? 9.320 13.964 -10.422 1.00 83.06 84 ARG A N 1
ATOM 666 C CA . ARG A 1 84 ? 8.175 14.320 -11.266 1.00 83.06 84 ARG A CA 1
ATOM 667 C C . ARG A 1 84 ? 6.899 14.184 -10.445 1.00 83.06 84 ARG A C 1
ATOM 669 O O . ARG A 1 84 ? 6.500 13.084 -10.073 1.00 83.06 84 ARG A O 1
ATOM 676 N N . VAL A 1 85 ? 6.266 15.306 -10.124 1.00 74.38 85 VAL A N 1
ATOM 677 C CA . VAL A 1 85 ? 5.056 15.323 -9.288 1.00 74.38 85 VAL A CA 1
ATOM 678 C C . VAL A 1 85 ? 3.841 14.894 -10.115 1.00 74.38 85 VAL A C 1
ATOM 680 O O . VAL A 1 85 ? 3.662 15.376 -11.230 1.00 74.38 85 VAL A O 1
ATOM 683 N N . GLY A 1 86 ? 2.994 14.020 -9.560 1.00 67.25 86 GLY A N 1
ATOM 684 C CA . GLY A 1 86 ? 1.704 13.651 -10.161 1.00 67.25 86 GLY A CA 1
ATOM 685 C C . GLY A 1 86 ? 1.762 12.601 -11.275 1.00 67.25 86 GLY A C 1
ATOM 686 O O . GLY A 1 86 ? 0.790 12.440 -12.009 1.00 67.25 86 GLY A O 1
ATOM 687 N N . ALA A 1 87 ? 2.876 11.884 -11.418 1.00 72.06 87 ALA A N 1
ATOM 688 C CA . ALA A 1 87 ? 2.976 10.775 -12.361 1.00 72.06 87 ALA A CA 1
ATOM 689 C C . ALA A 1 87 ? 2.327 9.485 -11.822 1.00 72.06 87 ALA A C 1
ATOM 691 O O . ALA A 1 87 ? 2.078 9.352 -10.623 1.00 72.06 87 ALA A O 1
ATOM 692 N N . SER A 1 88 ? 2.060 8.520 -12.706 1.00 72.31 88 SER A N 1
ATOM 693 C CA . SER A 1 88 ? 1.261 7.316 -12.404 1.00 72.31 88 SER A CA 1
ATOM 694 C C . SER A 1 88 ? 1.784 6.453 -11.243 1.00 72.31 88 SER A C 1
ATOM 696 O O . SER A 1 88 ? 0.984 5.861 -10.524 1.00 72.31 88 SER A O 1
ATOM 698 N N . GLY A 1 89 ? 3.101 6.430 -11.009 1.00 68.56 89 GLY A N 1
ATOM 699 C CA . GLY A 1 89 ? 3.732 5.717 -9.891 1.00 68.56 89 GLY A CA 1
ATOM 700 C C . GLY A 1 89 ? 3.784 6.494 -8.569 1.00 68.56 89 GLY A C 1
ATOM 701 O O . GLY A 1 89 ? 4.401 6.024 -7.613 1.00 68.56 89 GLY A O 1
ATOM 702 N N . SER A 1 90 ? 3.191 7.690 -8.504 1.00 82.00 90 SER A N 1
ATOM 703 C CA . SER A 1 90 ? 3.198 8.548 -7.317 1.00 82.00 90 SER A CA 1
ATOM 704 C C . SER A 1 90 ? 1.925 8.417 -6.480 1.00 82.00 90 SER A C 1
ATOM 706 O O . SER A 1 90 ? 0.863 8.026 -6.959 1.00 82.00 90 SER A O 1
ATOM 708 N N . ASP A 1 91 ? 2.028 8.756 -5.196 1.00 83.94 91 ASP A N 1
ATOM 709 C CA . ASP A 1 91 ? 0.861 8.844 -4.326 1.00 83.94 91 ASP A CA 1
ATOM 710 C C . ASP A 1 91 ? -0.067 9.976 -4.795 1.00 83.94 91 ASP A C 1
ATOM 712 O O . ASP A 1 91 ? 0.288 11.157 -4.766 1.00 83.94 91 ASP A O 1
ATOM 716 N N . ALA A 1 92 ? -1.284 9.613 -5.203 1.00 78.19 92 ALA A N 1
ATOM 717 C CA . ALA A 1 92 ? -2.288 10.567 -5.657 1.00 78.19 92 ALA A CA 1
ATOM 718 C C . ALA A 1 92 ? -3.029 11.218 -4.472 1.00 78.19 92 ALA A C 1
ATOM 720 O O . ALA A 1 92 ? -3.629 10.533 -3.633 1.00 78.19 92 ALA A O 1
ATOM 721 N N . HIS A 1 93 ? -3.039 12.557 -4.446 1.00 77.81 93 H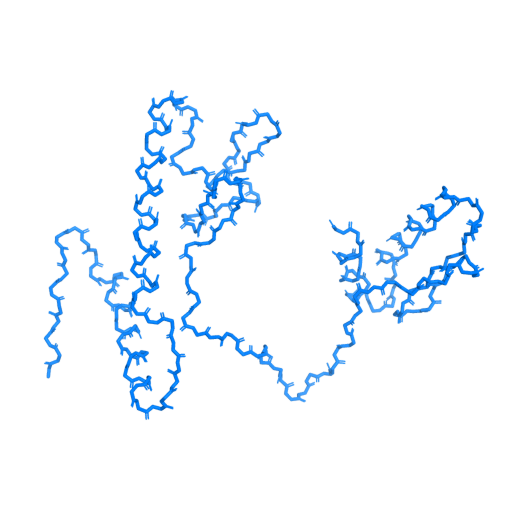IS A N 1
ATOM 722 C CA . HIS A 1 93 ? -3.764 13.449 -3.519 1.00 77.81 93 HIS A CA 1
ATOM 723 C C . HIS A 1 93 ? -3.394 13.380 -2.026 1.00 77.81 93 HIS A C 1
ATOM 725 O O . HIS A 1 93 ? -3.574 14.369 -1.321 1.00 77.81 93 HIS A O 1
ATOM 731 N N . ARG A 1 94 ? -2.909 12.242 -1.523 1.00 8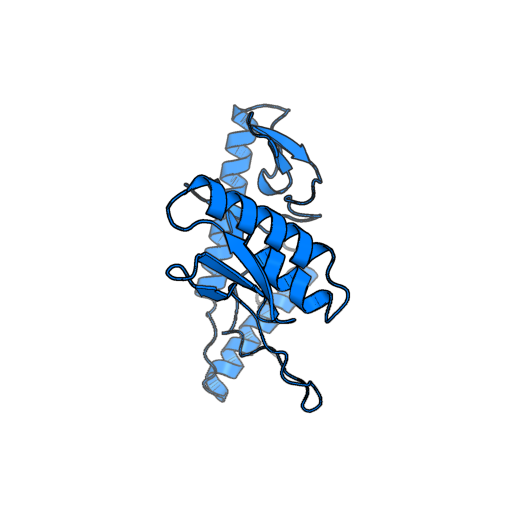5.38 94 ARG A N 1
ATOM 732 C CA . ARG A 1 94 ? -2.532 12.036 -0.118 1.00 85.38 94 ARG A CA 1
ATOM 733 C C . ARG A 1 94 ? -1.365 11.060 -0.025 1.00 85.38 94 ARG A C 1
ATOM 735 O O . ARG A 1 94 ? -1.307 10.130 -0.822 1.00 85.38 94 ARG A O 1
ATOM 742 N N . VAL A 1 95 ? -0.507 11.232 0.975 1.00 89.62 95 VAL A N 1
ATOM 743 C CA . VAL A 1 95 ? 0.580 10.293 1.282 1.00 89.62 95 VAL A CA 1
ATOM 744 C C . VAL A 1 95 ? -0.017 8.966 1.755 1.00 89.62 95 VAL A C 1
ATOM 746 O O . VAL A 1 95 ? -0.798 8.936 2.704 1.00 89.62 95 VAL A O 1
ATOM 749 N N . ARG A 1 96 ? 0.328 7.872 1.077 1.00 91.00 96 ARG A N 1
ATOM 750 C CA . ARG A 1 96 ? -0.120 6.499 1.377 1.00 91.00 96 ARG A CA 1
ATOM 751 C C . ARG A 1 96 ? 1.046 5.545 1.580 1.00 91.00 96 ARG A C 1
ATOM 753 O O . ARG A 1 96 ? 0.867 4.480 2.171 1.00 91.00 96 ARG A O 1
ATOM 760 N N . THR A 1 97 ? 2.219 5.918 1.086 1.00 93.62 97 THR A N 1
ATOM 761 C CA . THR A 1 97 ? 3.405 5.075 1.069 1.00 93.62 97 THR A CA 1
ATOM 762 C C . THR A 1 97 ? 4.642 5.820 1.560 1.00 93.62 97 THR A C 1
ATOM 764 O O . THR A 1 97 ? 4.665 7.055 1.602 1.00 93.62 97 THR A O 1
ATOM 767 N N . TYR A 1 98 ? 5.674 5.057 1.914 1.00 93.81 98 TYR A N 1
ATOM 768 C CA . TYR A 1 98 ? 7.033 5.517 2.200 1.00 93.81 98 TYR A CA 1
ATOM 769 C C . TYR A 1 98 ? 8.056 4.675 1.434 1.00 93.81 98 TYR A C 1
ATOM 771 O O . TYR A 1 98 ? 7.708 3.624 0.901 1.00 93.81 98 TYR A O 1
ATOM 779 N N . PHE A 1 99 ? 9.300 5.144 1.359 1.00 92.00 99 PHE A N 1
ATOM 780 C CA . PHE A 1 99 ? 10.411 4.348 0.842 1.00 92.00 99 PHE A CA 1
ATOM 781 C C . PHE A 1 99 ? 11.167 3.725 2.015 1.00 92.00 99 PHE A C 1
ATOM 783 O O . PHE A 1 99 ? 11.485 4.432 2.972 1.00 92.00 99 PHE A O 1
ATOM 790 N N . ASP A 1 100 ? 11.419 2.421 1.958 1.00 91.19 100 ASP A N 1
ATOM 791 C CA . ASP A 1 100 ? 12.278 1.741 2.926 1.00 91.19 100 ASP A CA 1
ATOM 792 C C . ASP A 1 100 ? 13.770 2.008 2.657 1.00 91.19 100 ASP A C 1
ATOM 794 O O . ASP A 1 100 ? 14.145 2.771 1.763 1.00 91.19 100 ASP A O 1
ATOM 798 N N . GLU A 1 101 ? 14.639 1.389 3.456 1.00 89.25 101 GLU A N 1
ATOM 799 C CA . GLU A 1 101 ? 16.097 1.536 3.357 1.00 89.25 101 GLU A CA 1
ATOM 800 C C . GLU A 1 101 ? 16.664 1.050 2.014 1.00 89.25 101 GLU A C 1
ATOM 802 O O . GLU A 1 101 ? 17.734 1.492 1.596 1.00 89.25 101 GLU A O 1
ATOM 807 N N . HIS A 1 102 ? 15.933 0.186 1.307 1.00 88.12 102 HIS A N 1
ATOM 808 C CA . HIS A 1 102 ? 16.287 -0.313 -0.019 1.00 88.12 102 HIS A CA 1
ATOM 809 C C . HIS A 1 102 ? 15.684 0.536 -1.147 1.00 88.12 102 HIS A C 1
ATOM 811 O O . HIS A 1 102 ? 15.851 0.212 -2.323 1.00 88.12 102 HIS A O 1
ATOM 817 N N . GLY A 1 103 ? 14.976 1.618 -0.811 1.00 85.12 103 GLY A N 1
ATOM 818 C CA . GLY A 1 103 ? 14.278 2.466 -1.770 1.00 85.12 103 GLY A CA 1
ATOM 819 C C . GLY A 1 103 ? 13.005 1.834 -2.336 1.00 85.12 103 GLY A C 1
ATOM 820 O O . GLY A 1 103 ? 12.448 2.363 -3.300 1.00 85.12 103 GLY A O 1
ATOM 821 N N . GLN A 1 104 ? 12.522 0.728 -1.764 1.00 89.00 104 GLN A N 1
ATOM 822 C CA . GLN A 1 104 ? 11.267 0.115 -2.184 1.00 89.00 104 GLN A CA 1
ATOM 823 C C . GLN A 1 104 ? 10.087 0.809 -1.513 1.00 89.00 104 GLN A C 1
ATOM 825 O O . GLN A 1 104 ? 10.158 1.292 -0.382 1.00 89.00 104 GLN A O 1
ATOM 830 N N . ARG A 1 105 ? 8.973 0.884 -2.238 1.00 90.19 105 ARG A N 1
ATOM 831 C CA . ARG A 1 105 ? 7.772 1.569 -1.772 1.00 90.19 105 ARG A CA 1
ATOM 832 C C . ARG A 1 105 ? 6.947 0.646 -0.873 1.00 90.19 105 ARG A C 1
ATOM 834 O O . ARG A 1 105 ? 6.431 -0.367 -1.332 1.00 90.19 105 ARG A O 1
ATOM 841 N N . GLN A 1 106 ? 6.744 1.062 0.371 1.00 93.62 106 GLN A N 1
ATOM 842 C CA . GLN A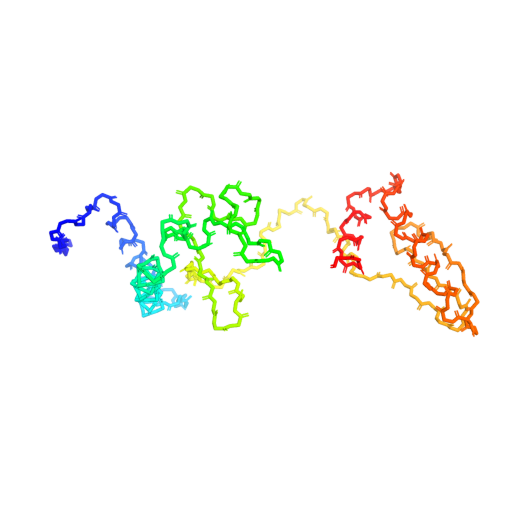 1 106 ? 5.955 0.365 1.384 1.00 93.62 106 GLN A CA 1
ATOM 843 C C . GLN A 1 106 ? 4.682 1.146 1.722 1.00 93.62 106 GLN A C 1
ATOM 845 O O . GLN A 1 106 ? 4.670 2.378 1.697 1.00 93.62 106 GLN A O 1
ATOM 850 N N . LYS A 1 107 ? 3.587 0.450 2.040 1.00 92.44 107 LYS A N 1
ATOM 851 C CA . LYS A 1 107 ? 2.309 1.082 2.413 1.00 92.44 107 LYS A CA 1
ATOM 852 C C . LYS A 1 107 ? 2.286 1.441 3.901 1.00 92.44 107 LYS A C 1
ATOM 854 O O . LYS A 1 107 ? 2.761 0.682 4.738 1.00 92.44 107 LYS A O 1
ATOM 859 N N . PHE A 1 108 ? 1.665 2.573 4.234 1.00 92.19 108 PHE A N 1
ATOM 860 C CA . PHE A 1 108 ? 1.289 2.888 5.620 1.00 92.19 108 PHE A CA 1
ATOM 861 C C . PHE A 1 108 ? 0.016 2.168 6.070 1.00 92.19 108 PHE A C 1
ATOM 863 O O . PHE A 1 108 ? -0.236 2.076 7.269 1.00 92.19 108 PHE A O 1
ATOM 870 N N . ALA A 1 109 ? -0.792 1.697 5.117 1.00 90.31 109 ALA A N 1
ATOM 871 C CA . ALA A 1 109 ? -1.998 0.938 5.407 1.00 90.31 109 ALA A CA 1
ATOM 872 C C . ALA A 1 109 ? -1.659 -0.344 6.179 1.00 90.31 109 ALA A C 1
ATOM 874 O O . ALA A 1 109 ? -0.641 -0.986 5.915 1.00 90.31 109 ALA A O 1
ATOM 875 N N . VAL A 1 110 ? -2.532 -0.688 7.118 1.00 89.56 110 VAL A N 1
ATOM 876 C CA . VAL A 1 110 ? -2.473 -1.920 7.902 1.00 89.56 110 VAL A CA 1
ATOM 877 C C . VAL A 1 110 ? -3.692 -2.732 7.527 1.00 89.56 110 VAL A C 1
ATOM 879 O O . VAL A 1 110 ? -4.809 -2.223 7.617 1.00 89.56 110 VAL A O 1
ATOM 882 N N . ASP A 1 111 ? -3.476 -3.966 7.094 1.00 87.25 111 ASP A N 1
ATOM 883 C CA . ASP A 1 111 ? -4.564 -4.921 6.959 1.00 87.25 111 ASP A CA 1
ATOM 884 C C . ASP A 1 111 ? -5.020 -5.290 8.370 1.00 87.25 111 ASP A C 1
ATOM 886 O O . ASP A 1 111 ? -4.203 -5.712 9.188 1.00 87.25 111 ASP A O 1
ATOM 890 N N . LEU A 1 112 ? -6.291 -5.029 8.686 1.00 86.56 112 LEU A N 1
ATOM 891 C CA . LEU A 1 112 ? -6.849 -5.227 10.030 1.00 86.56 112 LEU A CA 1
ATOM 892 C C . LEU A 1 112 ? -7.282 -6.676 10.280 1.00 86.56 112 LEU A C 1
ATOM 894 O O . LEU A 1 112 ? -7.419 -7.071 11.428 1.00 86.56 112 LEU A O 1
ATOM 898 N N . HIS A 1 113 ? -7.498 -7.449 9.221 1.00 81.94 113 HIS A N 1
ATOM 899 C CA . HIS A 1 113 ? -7.836 -8.867 9.254 1.00 81.94 113 HIS A CA 1
ATOM 900 C C . HIS A 1 113 ? -7.210 -9.550 8.039 1.00 81.94 113 HIS A C 1
ATOM 902 O O . HIS A 1 113 ? -6.925 -8.894 7.029 1.00 81.94 113 HIS A O 1
ATOM 908 N N . GLU A 1 114 ? -7.026 -10.866 8.112 1.00 75.38 114 GLU A N 1
ATOM 909 C CA . GLU A 1 114 ? -6.656 -11.640 6.934 1.00 75.38 114 GLU A CA 1
ATOM 910 C C . GLU A 1 114 ? -7.760 -11.520 5.883 1.00 75.38 114 GLU A C 1
ATOM 912 O O . GLU A 1 114 ? -8.922 -11.862 6.118 1.00 75.38 114 GLU A O 1
ATOM 917 N N . GLN A 1 115 ? -7.403 -11.009 4.706 1.00 68.75 115 GLN A N 1
ATOM 918 C CA . GLN A 1 115 ? -8.325 -11.002 3.584 1.00 68.75 115 GLN A CA 1
ATOM 919 C C . GLN A 1 115 ? -8.541 -12.455 3.163 1.00 68.75 115 GLN A C 1
ATOM 921 O O . GLN A 1 115 ? -7.653 -13.089 2.591 1.00 68.75 115 GLN A O 1
ATOM 926 N N . GLY A 1 116 ? -9.726 -12.984 3.468 1.00 66.06 116 GLY A N 1
ATOM 927 C CA . GLY A 1 116 ? -10.167 -14.271 2.950 1.00 66.06 116 GLY A CA 1
ATOM 928 C C . GLY A 1 116 ? -10.160 -14.295 1.414 1.00 66.06 116 GLY A C 1
ATOM 929 O O . GLY A 1 116 ? -9.967 -13.261 0.761 1.00 66.06 116 GLY A O 1
ATOM 930 N N . PRO A 1 117 ? -10.383 -15.468 0.797 1.00 68.88 117 PRO A N 1
ATOM 931 C CA . PRO A 1 117 ? -10.467 -15.560 -0.653 1.00 68.88 117 PRO A CA 1
ATOM 932 C C . PRO A 1 117 ? -11.494 -14.554 -1.178 1.00 68.88 117 PRO A C 1
ATOM 934 O O . PRO A 1 117 ? -12.568 -14.389 -0.595 1.00 68.88 117 PRO A O 1
ATOM 937 N N . ALA A 1 118 ? -11.151 -13.872 -2.276 1.00 69.94 118 ALA A N 1
ATOM 938 C CA . ALA A 1 118 ? -12.036 -12.897 -2.899 1.00 69.94 118 ALA A CA 1
ATOM 939 C C . ALA A 1 118 ? -13.437 -13.497 -3.059 1.00 69.94 118 ALA A C 1
ATOM 941 O O . ALA A 1 118 ? -13.576 -14.616 -3.556 1.00 69.94 118 ALA A O 1
ATOM 942 N N . PHE A 1 119 ? -14.461 -12.756 -2.628 1.00 74.00 119 PHE A N 1
ATOM 943 C CA . PHE A 1 119 ? -15.843 -13.208 -2.714 1.00 74.00 119 PHE A CA 1
ATOM 944 C C . PHE A 1 119 ? -16.172 -13.597 -4.160 1.00 74.00 119 PHE A C 1
ATOM 946 O O . PHE A 1 119 ? -16.217 -12.751 -5.056 1.00 74.00 119 PHE A O 1
ATOM 953 N N . GLN A 1 120 ? -16.382 -14.893 -4.388 1.00 69.62 120 GLN A N 1
ATOM 954 C CA . GLN A 1 120 ? -16.836 -15.412 -5.667 1.00 69.62 120 GLN A CA 1
ATOM 955 C C . GLN A 1 120 ? -18.350 -15.546 -5.617 1.00 69.62 120 GLN A C 1
ATOM 957 O O . GLN A 1 120 ? -18.903 -16.282 -4.801 1.00 69.62 120 GLN A O 1
ATOM 962 N N . VAL A 1 121 ? -19.031 -14.831 -6.509 1.00 79.81 121 VAL A N 1
ATOM 963 C CA . VAL A 1 121 ? -20.471 -15.008 -6.676 1.00 79.81 121 VAL A CA 1
ATOM 964 C C . VAL A 1 121 ? -20.761 -16.443 -7.148 1.00 79.81 121 VAL A C 1
ATOM 966 O O . VAL A 1 121 ? -20.041 -16.933 -8.024 1.00 79.81 121 VAL A O 1
ATOM 969 N N . PRO A 1 122 ? -21.814 -17.117 -6.644 1.00 79.12 122 PRO A N 1
ATOM 970 C CA . PRO A 1 122 ? -22.102 -18.520 -6.978 1.00 79.12 122 PRO A CA 1
ATOM 971 C C . PRO A 1 122 ? -22.298 -18.791 -8.475 1.00 79.12 122 PRO A C 1
ATOM 973 O O . PRO A 1 122 ? -22.111 -19.907 -8.945 1.00 79.12 122 PRO A O 1
ATOM 976 N N . TRP A 1 123 ? -22.684 -17.765 -9.233 1.00 82.12 123 TRP A N 1
ATOM 977 C CA . TRP A 1 123 ? -22.878 -17.830 -10.681 1.00 82.12 123 TRP A CA 1
ATOM 978 C C . TRP A 1 123 ? -21.628 -17.455 -11.490 1.00 82.12 123 TRP A C 1
ATOM 980 O O . TRP A 1 123 ? -21.687 -17.410 -12.722 1.00 82.12 123 TRP A O 1
ATOM 990 N N . SER A 1 124 ? -20.498 -17.157 -10.839 1.00 80.50 124 SER A N 1
ATOM 991 C CA . SER A 1 124 ? -19.239 -16.950 -11.553 1.00 80.50 124 SER A CA 1
ATOM 992 C C . SER A 1 124 ? -18.745 -18.283 -12.097 1.00 80.50 124 SER A C 1
ATOM 994 O O . SER A 1 124 ? -18.668 -19.288 -11.391 1.00 80.50 124 SER A O 1
ATOM 996 N N . LYS A 1 125 ? -18.429 -18.311 -13.392 1.00 74.19 125 LYS A N 1
ATOM 997 C CA . LYS A 1 125 ? -17.746 -19.468 -13.962 1.00 74.19 125 LYS A CA 1
ATOM 998 C C . LYS A 1 125 ? -16.324 -19.471 -13.402 1.00 74.19 125 LYS A C 1
ATOM 1000 O O . LYS A 1 125 ? -15.703 -18.407 -13.400 1.00 74.19 125 LYS A O 1
ATOM 1005 N N . PRO A 1 126 ? -15.787 -20.621 -12.968 1.00 66.25 126 PRO A N 1
ATOM 1006 C CA . PRO A 1 126 ? -14.396 -20.697 -12.559 1.00 66.25 126 PRO A CA 1
ATOM 1007 C C . PRO A 1 126 ? -13.512 -20.314 -13.750 1.00 66.25 126 PRO A C 1
ATOM 1009 O O . PRO A 1 126 ? -13.429 -21.037 -14.746 1.00 66.25 126 PRO A O 1
ATOM 1012 N N . THR A 1 127 ? -12.881 -19.143 -13.672 1.00 67.94 127 THR A N 1
ATOM 1013 C CA . THR A 1 127 ? -11.931 -18.690 -14.687 1.00 67.94 127 THR A CA 1
ATOM 1014 C C . THR A 1 127 ? -10.661 -19.515 -14.544 1.00 67.94 127 THR A C 1
ATOM 1016 O O . THR A 1 127 ? -10.023 -19.503 -13.491 1.00 67.94 127 THR A O 1
ATOM 1019 N N . LYS A 1 128 ? -10.271 -20.238 -15.598 1.00 75.31 128 LYS A N 1
ATOM 1020 C CA . LYS A 1 128 ? -8.964 -20.902 -15.632 1.00 75.31 128 LYS A CA 1
ATOM 1021 C C . LYS A 1 128 ? -7.882 -19.826 -15.586 1.00 75.31 128 LYS A C 1
ATOM 1023 O O . LYS A 1 128 ? -7.754 -19.026 -16.509 1.00 75.31 128 LYS A O 1
ATOM 1028 N N . VAL A 1 129 ? -7.124 -19.792 -14.495 1.00 77.50 129 VAL A N 1
ATOM 1029 C CA . VAL A 1 129 ? -6.004 -18.864 -14.347 1.00 77.50 129 VAL A CA 1
ATOM 1030 C C . VAL A 1 129 ? -4.780 -19.494 -14.992 1.00 77.50 129 VAL A C 1
ATOM 1032 O O . VAL A 1 129 ? -4.232 -20.470 -14.488 1.00 77.50 129 VAL A O 1
ATOM 1035 N N . TYR A 1 130 ? -4.339 -18.916 -16.102 1.00 82.88 130 TYR A N 1
ATOM 1036 C CA . TYR A 1 130 ? -3.096 -19.299 -16.758 1.00 82.88 130 TYR A CA 1
ATOM 1037 C C . TYR A 1 130 ? -1.955 -18.445 -16.199 1.00 82.88 130 TYR A C 1
ATOM 1039 O O . TYR A 1 130 ? -2.050 -17.215 -16.158 1.00 82.88 130 TYR A O 1
ATOM 1047 N N . THR A 1 131 ? -0.900 -19.091 -15.707 1.00 85.88 131 THR A N 1
ATOM 1048 C CA . THR A 1 131 ? 0.256 -18.422 -15.083 1.00 85.88 131 THR A CA 1
ATOM 1049 C C . THR A 1 131 ? 1.529 -18.526 -15.911 1.00 85.88 131 THR A C 1
ATOM 1051 O O . THR A 1 131 ? 2.370 -17.641 -15.807 1.00 85.88 131 THR A O 1
ATOM 1054 N N . ALA A 1 132 ? 1.658 -19.558 -16.746 1.00 89.06 132 ALA A N 1
ATOM 1055 C CA . ALA A 1 132 ? 2.850 -19.818 -17.545 1.00 89.06 132 ALA A CA 1
ATOM 1056 C C . ALA A 1 132 ? 2.498 -20.355 -18.940 1.00 89.06 132 ALA A C 1
ATOM 1058 O O . ALA A 1 132 ? 1.406 -20.882 -19.167 1.00 89.06 132 ALA A O 1
ATOM 1059 N N . LEU A 1 133 ? 3.444 -20.211 -19.870 1.00 90.81 133 LEU A N 1
ATOM 1060 C CA . LEU A 1 133 ? 3.419 -20.878 -21.172 1.00 90.81 133 LEU A CA 1
ATOM 1061 C C . LEU A 1 133 ? 3.844 -22.341 -21.011 1.00 90.81 133 LEU A C 1
ATOM 1063 O O . LEU A 1 133 ? 4.658 -22.656 -20.145 1.00 90.81 133 LEU A O 1
ATOM 1067 N N . VAL A 1 134 ? 3.326 -23.224 -21.864 1.00 91.31 134 VAL A N 1
ATOM 1068 C CA . VAL A 1 134 ? 3.775 -24.620 -21.906 1.00 91.31 134 VAL A CA 1
ATOM 1069 C C . VAL A 1 134 ? 5.019 -24.675 -22.783 1.00 91.31 134 VAL A C 1
ATOM 1071 O O . VAL A 1 134 ? 4.921 -24.460 -23.988 1.00 91.31 134 VAL A O 1
ATOM 1074 N N . VAL A 1 135 ? 6.184 -24.907 -22.183 1.00 89.56 135 VAL A N 1
ATOM 1075 C CA . VAL A 1 135 ? 7.458 -25.013 -22.904 1.00 89.56 135 VAL A CA 1
ATOM 1076 C C . VAL A 1 135 ? 7.850 -26.484 -22.972 1.00 89.56 135 VAL A C 1
ATOM 1078 O O . VAL A 1 135 ? 7.962 -27.139 -21.941 1.00 89.56 135 VAL A O 1
ATOM 1081 N N . ASP A 1 136 ? 8.032 -26.991 -24.185 1.00 88.50 136 ASP A N 1
ATOM 1082 C CA . ASP A 1 136 ? 8.616 -28.303 -24.461 1.00 88.50 136 ASP A CA 1
ATOM 1083 C C . ASP A 1 136 ? 10.022 -28.045 -25.020 1.00 88.50 136 ASP A C 1
ATOM 1085 O O . ASP A 1 136 ? 10.177 -27.673 -26.186 1.00 88.50 136 ASP A O 1
ATOM 1089 N N . GLU A 1 137 ? 11.031 -28.127 -24.149 1.00 84.25 137 GLU A N 1
ATOM 1090 C CA . GLU A 1 137 ? 12.428 -27.838 -24.501 1.00 84.25 137 GLU A CA 1
ATOM 1091 C C . GLU A 1 137 ? 13.018 -28.911 -25.426 1.00 84.25 137 GLU A C 1
ATOM 1093 O O . GLU A 1 137 ? 13.800 -28.579 -26.311 1.00 84.25 137 GLU A O 1
ATOM 1098 N N . GLU A 1 138 ? 12.579 -30.167 -25.294 1.00 82.50 138 GLU A N 1
ATOM 1099 C CA . GLU A 1 138 ? 13.043 -31.287 -26.122 1.00 82.50 138 GLU A CA 1
ATOM 1100 C C . GLU A 1 138 ? 12.552 -31.172 -27.568 1.00 82.50 138 GLU A C 1
ATOM 1102 O O . GLU A 1 138 ? 13.287 -31.465 -28.508 1.00 82.50 138 GLU A O 1
ATOM 1107 N N . LYS A 1 139 ? 11.309 -30.717 -27.766 1.00 82.56 139 LYS A N 1
ATOM 1108 C CA . LYS A 1 139 ? 10.749 -30.482 -29.108 1.00 82.56 139 LYS A CA 1
ATOM 1109 C C . LYS A 1 139 ? 10.988 -29.069 -29.629 1.00 82.56 139 LYS A C 1
ATOM 1111 O O . LYS A 1 139 ? 10.527 -28.752 -30.726 1.00 82.56 139 LYS A O 1
ATOM 1116 N N . GLY A 1 140 ? 11.633 -28.211 -28.837 1.00 87.50 140 GLY A N 1
ATOM 1117 C CA . GLY A 1 140 ? 11.832 -26.804 -29.162 1.00 87.50 140 GLY A CA 1
ATOM 1118 C C . GLY A 1 140 ? 10.510 -26.094 -29.454 1.00 87.50 140 GLY A C 1
ATOM 1119 O O . GLY A 1 140 ? 10.318 -25.548 -30.537 1.00 87.50 140 GLY A O 1
ATOM 1120 N N . SER A 1 141 ? 9.542 -26.130 -28.535 1.00 91.50 141 SER A N 1
ATOM 1121 C CA . SER A 1 141 ? 8.252 -25.464 -28.750 1.00 91.50 141 SER A CA 1
ATOM 1122 C C . SER A 1 141 ? 7.715 -24.740 -27.520 1.00 91.50 141 SER A C 1
ATOM 1124 O O . SER A 1 141 ? 7.908 -25.151 -26.379 1.00 91.50 141 SER A O 1
ATOM 1126 N N . ILE A 1 142 ? 7.024 -23.629 -27.763 1.00 92.38 142 ILE A N 1
ATOM 1127 C CA . ILE A 1 142 ? 6.312 -22.839 -26.760 1.00 92.38 142 ILE A CA 1
ATOM 1128 C C . ILE A 1 142 ? 4.845 -22.817 -27.166 1.00 92.38 142 ILE A C 1
ATOM 1130 O O . ILE A 1 142 ? 4.518 -22.352 -28.254 1.00 92.38 142 ILE A O 1
ATOM 1134 N N . THR A 1 143 ? 3.954 -23.279 -26.295 1.00 93.94 143 THR A N 1
ATOM 1135 C CA . THR A 1 143 ? 2.518 -23.379 -26.569 1.00 93.94 143 THR A CA 1
ATOM 1136 C C . THR A 1 143 ? 1.709 -22.490 -25.629 1.00 93.94 143 THR A C 1
ATOM 1138 O O . THR A 1 143 ? 1.906 -22.473 -24.411 1.00 93.94 143 THR A O 1
ATOM 1141 N N . CYS A 1 144 ? 0.761 -21.749 -26.203 1.00 93.19 144 CYS A N 1
ATOM 1142 C CA . CYS A 1 144 ? -0.223 -20.965 -25.473 1.00 93.19 144 CYS A CA 1
ATOM 1143 C C . CYS A 1 144 ? -1.304 -21.892 -24.883 1.00 93.19 144 CYS A C 1
ATOM 1145 O O . CYS A 1 144 ? -2.046 -22.512 -25.646 1.00 93.19 144 CYS A O 1
ATOM 1147 N N . PRO A 1 145 ? -1.487 -21.953 -23.552 1.00 91.44 145 PRO A N 1
ATOM 1148 C CA . PRO A 1 145 ? -2.439 -22.874 -22.918 1.00 91.44 145 PRO A CA 1
ATOM 1149 C C . PRO A 1 145 ? -3.919 -22.463 -23.073 1.00 91.44 145 PRO A C 1
ATOM 1151 O O . PRO A 1 145 ? -4.818 -23.180 -22.630 1.00 91.44 145 PRO A O 1
ATOM 1154 N N . ILE A 1 146 ? -4.189 -21.299 -23.677 1.00 90.69 146 ILE A N 1
ATOM 1155 C CA . ILE A 1 146 ? -5.540 -20.740 -23.848 1.00 90.69 146 ILE A CA 1
ATOM 1156 C C . ILE A 1 146 ? -6.135 -21.150 -25.206 1.00 90.69 146 ILE A C 1
ATOM 1158 O O . ILE A 1 146 ? -7.320 -21.485 -25.332 1.00 90.69 146 ILE A O 1
ATOM 1162 N N . CYS A 1 147 ? -5.310 -21.122 -26.254 1.00 90.94 147 CYS A N 1
ATOM 1163 C CA . CYS A 1 147 ? -5.739 -21.377 -27.629 1.00 90.94 147 CYS A CA 1
ATOM 1164 C C . CYS A 1 147 ? -4.926 -22.454 -28.358 1.00 90.94 147 CYS A C 1
ATOM 1166 O O . CYS A 1 147 ? -5.254 -22.751 -29.503 1.00 90.94 147 CYS A O 1
ATOM 1168 N N . ASN A 1 148 ? -3.926 -23.052 -27.702 1.00 91.56 148 ASN A N 1
ATOM 1169 C CA . ASN A 1 148 ? -3.006 -24.048 -28.259 1.00 91.56 148 ASN A CA 1
ATOM 1170 C C . ASN A 1 148 ? -2.194 -23.553 -29.468 1.00 91.56 148 ASN A C 1
ATOM 1172 O O . ASN A 1 148 ? -1.710 -24.360 -30.257 1.00 91.56 148 ASN A O 1
ATOM 1176 N N . HIS A 1 149 ? -2.019 -22.235 -29.619 1.00 92.12 149 HIS A N 1
ATOM 1177 C CA . HIS A 1 149 ? -1.059 -21.683 -30.577 1.00 92.12 149 HIS A CA 1
ATOM 1178 C C . HIS A 1 149 ? 0.356 -22.077 -30.158 1.00 92.12 149 HIS A C 1
ATOM 1180 O O . HIS A 1 149 ? 0.728 -21.842 -29.007 1.00 92.12 149 HIS A O 1
ATOM 1186 N N . ALA A 1 150 ? 1.128 -22.654 -31.073 1.00 92.50 150 ALA A N 1
ATOM 1187 C CA . ALA A 1 150 ? 2.483 -23.119 -30.811 1.00 92.50 150 ALA A CA 1
ATOM 1188 C C . ALA A 1 150 ? 3.499 -22.349 -31.662 1.00 92.50 150 ALA A C 1
ATOM 1190 O O . ALA A 1 150 ? 3.301 -22.143 -32.857 1.00 92.50 150 ALA A O 1
ATOM 1191 N N . GLU A 1 151 ? 4.597 -21.946 -31.034 1.00 94.12 151 GLU A N 1
ATOM 1192 C CA . GLU A 1 151 ? 5.771 -21.357 -31.670 1.00 94.12 151 GLU A CA 1
ATOM 1193 C C . GLU A 1 151 ? 6.935 -22.327 -31.513 1.00 94.12 151 GLU A C 1
ATOM 1195 O O . GLU A 1 151 ? 7.342 -22.632 -30.391 1.00 94.12 151 GLU A O 1
ATOM 1200 N N . THR A 1 152 ? 7.477 -22.810 -32.626 1.00 91.75 152 THR A N 1
ATOM 1201 C CA . THR A 1 152 ? 8.650 -23.685 -32.616 1.00 91.75 152 THR A CA 1
ATOM 1202 C C . THR A 1 152 ? 9.946 -22.874 -32.675 1.00 91.75 152 THR A C 1
ATOM 1204 O O . THR A 1 152 ? 9.992 -21.743 -33.181 1.00 91.75 152 THR A O 1
ATOM 1207 N N . PHE A 1 153 ? 11.010 -23.444 -32.126 1.00 89.94 153 PHE A N 1
ATOM 1208 C CA . PHE A 1 153 ? 12.369 -22.933 -32.138 1.00 89.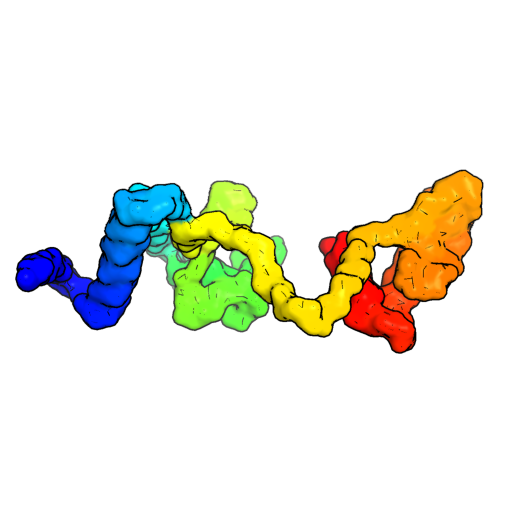94 153 PHE A CA 1
ATOM 1209 C C . PHE A 1 153 ? 13.366 -24.084 -32.226 1.00 89.94 153 PHE A C 1
ATOM 1211 O O . PHE A 1 153 ? 13.072 -25.215 -31.860 1.00 89.94 153 PHE A O 1
ATOM 1218 N N . ASP A 1 154 ? 14.557 -23.773 -32.720 1.00 86.50 154 ASP A N 1
ATOM 1219 C CA . ASP A 1 154 ? 15.672 -24.705 -32.695 1.00 86.50 154 ASP A CA 1
ATOM 1220 C C . ASP A 1 154 ? 16.254 -24.778 -31.277 1.00 86.50 154 ASP A C 1
ATOM 1222 O O . ASP A 1 154 ? 16.725 -23.767 -30.748 1.00 86.50 154 ASP A O 1
ATOM 1226 N N . HIS A 1 155 ? 16.186 -25.956 -30.659 1.00 81.88 155 HIS A N 1
ATOM 1227 C CA . HIS A 1 155 ? 16.669 -26.188 -29.298 1.00 81.88 155 HIS A CA 1
ATOM 1228 C C . HIS A 1 155 ? 18.189 -26.005 -29.147 1.00 81.88 155 HIS A C 1
ATOM 1230 O O . HIS A 1 155 ? 18.642 -25.610 -28.074 1.00 81.88 155 HIS A O 1
ATOM 1236 N N . ASP A 1 156 ? 18.962 -26.179 -30.225 1.00 81.81 156 ASP A N 1
ATOM 1237 C CA . ASP A 1 156 ? 20.424 -26.052 -30.208 1.00 81.81 156 ASP A CA 1
ATOM 1238 C C . ASP A 1 156 ? 20.887 -24.583 -30.215 1.00 81.81 156 ASP A C 1
ATOM 1240 O O . ASP A 1 156 ? 22.064 -24.277 -30.004 1.00 81.81 156 ASP A O 1
ATOM 1244 N N . SER A 1 157 ? 19.963 -23.642 -30.438 1.00 82.56 157 SER A N 1
ATOM 1245 C CA . SER A 1 157 ? 20.253 -22.215 -30.542 1.00 82.56 157 SER A CA 1
ATOM 1246 C C . SER A 1 157 ? 19.551 -21.408 -29.444 1.00 82.56 157 SER A C 1
ATOM 1248 O O . SER A 1 157 ? 18.349 -21.133 -29.535 1.00 82.56 157 SER A O 1
ATOM 1250 N N . PRO A 1 158 ? 20.294 -20.885 -28.447 1.00 73.50 158 PRO A N 1
ATOM 1251 C CA . PRO A 1 158 ? 19.730 -20.017 -27.408 1.00 73.50 158 PRO A CA 1
ATOM 1252 C C . PRO A 1 158 ? 19.012 -18.775 -27.968 1.00 73.50 158 PRO A C 1
ATOM 1254 O O . PRO A 1 158 ? 18.041 -18.280 -27.390 1.00 73.50 158 PRO A O 1
ATOM 1257 N N . SER A 1 159 ? 19.455 -18.278 -29.128 1.00 83.62 159 SER A N 1
ATOM 1258 C CA . SER A 1 159 ? 18.829 -17.146 -29.822 1.00 83.62 159 SER A CA 1
ATOM 1259 C C . SER A 1 159 ? 17.451 -17.501 -30.398 1.00 83.62 159 SER A C 1
ATOM 1261 O O . SER A 1 159 ? 16.534 -16.672 -30.380 1.00 83.62 159 SER A O 1
ATOM 1263 N N . ALA A 1 160 ? 17.265 -18.743 -30.856 1.00 85.19 160 ALA A N 1
ATOM 1264 C CA . ALA A 1 160 ? 16.008 -19.200 -31.439 1.00 85.19 160 ALA A CA 1
ATOM 1265 C C . ALA A 1 160 ? 14.875 -19.242 -30.403 1.00 85.19 160 ALA A C 1
ATOM 1267 O O . ALA A 1 160 ? 13.757 -18.809 -30.705 1.00 85.19 160 ALA A O 1
ATOM 1268 N N . MET A 1 161 ? 15.173 -19.653 -29.165 1.00 86.00 161 MET A N 1
ATOM 1269 C CA . MET A 1 161 ? 14.209 -19.615 -28.058 1.00 86.00 161 MET A CA 1
ATOM 1270 C C . MET A 1 161 ? 13.755 -18.178 -27.756 1.00 86.00 161 MET A C 1
ATOM 1272 O O . MET A 1 161 ? 12.562 -17.918 -27.576 1.00 86.00 161 MET A O 1
ATOM 1276 N N . GLY A 1 162 ? 14.689 -17.220 -27.748 1.00 86.44 162 GLY A N 1
ATOM 1277 C CA . GLY A 1 162 ? 14.383 -15.800 -27.552 1.00 86.44 162 GLY A CA 1
ATOM 1278 C C . GLY A 1 162 ? 13.420 -15.258 -28.612 1.00 86.44 162 GLY A C 1
ATOM 1279 O O . GLY A 1 162 ? 12.425 -14.612 -28.280 1.00 86.44 162 GLY A O 1
ATOM 1280 N N . MET A 1 163 ? 13.648 -15.596 -29.885 1.00 89.69 163 MET A N 1
ATOM 1281 C CA . MET A 1 163 ? 12.756 -15.197 -30.977 1.00 89.69 163 MET A CA 1
ATOM 1282 C C . MET A 1 163 ? 11.362 -15.829 -30.871 1.00 89.69 163 MET A C 1
ATOM 1284 O O . MET A 1 163 ? 10.365 -15.142 -31.111 1.00 89.69 163 MET A O 1
ATOM 1288 N N . ALA A 1 164 ? 11.266 -17.106 -30.487 1.00 90.62 164 ALA A N 1
ATOM 1289 C CA . ALA A 1 164 ? 9.976 -17.754 -30.247 1.00 90.62 164 ALA A CA 1
ATOM 1290 C C . ALA A 1 164 ? 9.216 -17.096 -29.090 1.00 90.62 164 ALA A C 1
ATOM 1292 O O . ALA A 1 164 ? 8.018 -16.843 -29.211 1.00 90.62 164 ALA A O 1
ATOM 1293 N N . LYS A 1 165 ? 9.909 -16.701 -28.014 1.00 90.69 165 LYS A N 1
ATOM 1294 C CA . LYS A 1 165 ? 9.308 -15.914 -26.928 1.00 90.69 165 LYS A CA 1
ATOM 1295 C C . LYS A 1 165 ? 8.771 -14.570 -27.424 1.00 90.69 165 LYS A C 1
ATOM 1297 O O . LYS A 1 165 ? 7.672 -14.196 -27.024 1.00 90.69 165 LYS A O 1
ATOM 1302 N N . THR A 1 166 ? 9.476 -13.861 -28.309 1.00 91.62 166 THR A N 1
ATOM 1303 C CA . THR A 1 166 ? 8.982 -12.598 -28.892 1.00 91.62 166 THR A CA 1
ATOM 1304 C C . THR A 1 166 ? 7.746 -12.806 -29.772 1.00 91.62 166 THR A C 1
ATOM 1306 O O . THR A 1 166 ? 6.794 -12.025 -29.694 1.00 91.62 166 THR A O 1
ATOM 1309 N N . ARG A 1 167 ? 7.726 -13.860 -30.599 1.00 93.12 167 ARG A N 1
ATOM 1310 C CA . ARG A 1 167 ? 6.549 -14.206 -31.414 1.00 93.12 167 ARG A CA 1
ATOM 1311 C C . ARG A 1 167 ? 5.358 -14.593 -30.539 1.00 93.12 167 ARG A C 1
ATOM 1313 O O . ARG A 1 167 ? 4.257 -14.098 -30.771 1.00 93.12 167 ARG A O 1
ATOM 1320 N N . MET A 1 168 ? 5.597 -15.356 -29.474 1.00 94.44 168 MET A N 1
ATOM 1321 C CA . MET A 1 168 ? 4.568 -15.716 -28.502 1.00 94.44 168 MET A CA 1
ATOM 1322 C C . MET A 1 168 ? 4.018 -14.488 -27.759 1.00 94.44 168 MET A C 1
ATOM 1324 O O . MET A 1 168 ? 2.806 -14.349 -27.629 1.00 94.44 168 MET A O 1
ATOM 1328 N N . ALA A 1 169 ? 4.860 -13.528 -27.365 1.00 92.50 169 ALA A N 1
ATOM 1329 C CA . ALA A 1 169 ? 4.398 -12.269 -26.770 1.00 92.50 169 ALA A CA 1
ATOM 1330 C C . ALA A 1 169 ? 3.469 -11.484 -27.721 1.00 92.50 169 ALA A C 1
ATOM 1332 O O . ALA A 1 169 ? 2.416 -10.976 -27.320 1.00 92.50 169 ALA A O 1
ATOM 1333 N N . ARG A 1 170 ? 3.808 -11.443 -29.018 1.00 93.19 170 ARG A N 1
ATOM 1334 C CA . ARG A 1 170 ? 2.953 -10.837 -30.052 1.00 93.19 170 ARG A CA 1
ATOM 1335 C C . ARG A 1 170 ? 1.637 -11.595 -30.221 1.00 93.19 170 ARG A C 1
ATOM 1337 O O . ARG A 1 170 ? 0.588 -10.974 -30.382 1.00 93.19 170 ARG A O 1
ATOM 1344 N N . HIS A 1 171 ? 1.671 -12.921 -30.163 1.00 93.75 171 HIS A N 1
ATOM 1345 C CA . HIS A 1 171 ? 0.462 -13.736 -30.181 1.00 93.75 171 HIS A CA 1
ATOM 1346 C C . HIS A 1 171 ? -0.453 -13.395 -28.991 1.00 93.75 171 HIS A C 1
ATOM 1348 O O . HIS A 1 171 ? -1.617 -13.063 -29.202 1.00 93.75 171 HIS A O 1
ATOM 1354 N N . LEU A 1 172 ? 0.071 -13.370 -27.760 1.00 92.88 172 LEU A N 1
ATOM 1355 C CA . LEU A 1 172 ? -0.725 -13.075 -26.560 1.00 92.88 172 LEU A CA 1
ATOM 1356 C C . LEU A 1 172 ? -1.363 -11.672 -26.582 1.00 92.88 172 LEU A C 1
ATOM 1358 O O . LEU A 1 172 ? -2.428 -11.460 -26.011 1.00 92.88 172 LEU A O 1
ATOM 1362 N N . THR A 1 173 ? -0.745 -10.704 -27.255 1.00 91.38 173 THR A N 1
ATOM 1363 C CA . THR A 1 173 ? -1.298 -9.342 -27.375 1.00 91.38 173 THR A CA 1
ATOM 1364 C C . THR A 1 173 ? -2.313 -9.184 -28.510 1.00 91.38 173 THR A C 1
ATOM 1366 O O . THR A 1 173 ? -3.156 -8.289 -28.444 1.00 91.38 173 THR A O 1
ATOM 1369 N N . SER A 1 174 ? -2.268 -10.047 -29.532 1.00 91.75 174 SER A N 1
ATOM 1370 C CA . SER A 1 174 ? -3.111 -9.967 -30.740 1.00 91.75 174 SER A CA 1
ATOM 1371 C C . SER A 1 174 ? -4.176 -11.068 -30.854 1.00 91.75 174 SER A C 1
ATOM 1373 O O . SER A 1 174 ? -4.983 -11.054 -31.789 1.00 91.75 174 SER A O 1
ATOM 1375 N N . ALA A 1 175 ? -4.206 -12.014 -29.913 1.00 90.94 175 ALA A N 1
ATOM 1376 C CA . ALA A 1 175 ? -5.165 -13.110 -29.888 1.00 90.94 175 ALA A CA 1
ATOM 1377 C C . ALA A 1 175 ? -6.617 -12.605 -29.839 1.00 90.94 175 ALA A C 1
ATOM 1379 O O . ALA A 1 175 ? -6.966 -11.722 -29.059 1.00 90.94 175 ALA A O 1
ATOM 1380 N N . LYS A 1 176 ? -7.482 -13.201 -30.672 1.00 88.56 176 LYS A N 1
ATOM 1381 C CA . LYS A 1 176 ? -8.920 -12.872 -30.745 1.00 88.56 176 LYS A CA 1
ATOM 1382 C C . LYS A 1 176 ? -9.786 -13.721 -29.813 1.00 88.56 176 LYS A C 1
ATOM 1384 O O . LYS A 1 176 ? -10.897 -13.326 -29.474 1.00 88.56 176 LYS A O 1
ATOM 1389 N N . LYS A 1 177 ? -9.302 -14.903 -29.429 1.00 86.75 177 LYS A N 1
ATOM 1390 C CA . LYS A 1 177 ? -9.988 -15.815 -28.509 1.00 86.75 177 LYS A CA 1
ATOM 1391 C C . LYS A 1 177 ? -9.629 -15.418 -27.085 1.00 86.75 177 LYS A C 1
ATOM 1393 O O . LYS A 1 177 ? -8.448 -15.295 -26.810 1.00 86.75 177 LYS A O 1
ATOM 1398 N N . ASP A 1 178 ? -10.617 -15.266 -26.207 1.00 84.88 178 ASP A N 1
ATOM 1399 C CA . ASP A 1 178 ? -10.410 -15.013 -24.772 1.00 84.88 178 ASP A CA 1
ATOM 1400 C C . ASP A 1 178 ? -9.327 -13.944 -24.496 1.00 84.88 178 ASP A C 1
ATOM 1402 O O . ASP A 1 178 ? -8.249 -14.208 -23.955 1.00 84.88 178 ASP A O 1
ATOM 1406 N N . VAL A 1 179 ? -9.586 -12.737 -25.013 1.00 88.19 179 VAL A N 1
ATOM 1407 C CA . VAL A 1 179 ? -8.621 -11.624 -25.088 1.00 88.19 179 VAL A CA 1
ATOM 1408 C C . VAL A 1 179 ? -8.097 -11.236 -23.704 1.00 88.19 179 VAL A C 1
ATOM 1410 O O . VAL A 1 179 ? -6.913 -10.941 -23.545 1.00 88.19 179 VAL A O 1
ATOM 1413 N N . GLU A 1 180 ? -8.965 -11.248 -22.694 1.00 85.69 180 GLU A N 1
ATOM 1414 C CA . GLU A 1 180 ? -8.602 -10.896 -21.321 1.00 85.69 180 GLU A CA 1
ATOM 1415 C C . GLU A 1 180 ? -7.646 -11.923 -20.710 1.00 85.69 180 GLU A C 1
ATOM 1417 O O . GLU A 1 180 ? -6.634 -11.531 -20.126 1.00 85.69 180 GLU A O 1
ATOM 1422 N N . ALA A 1 181 ? -7.888 -13.222 -20.923 1.00 86.75 181 ALA A N 1
ATOM 1423 C CA . ALA A 1 181 ? -6.986 -14.274 -20.461 1.00 86.75 181 ALA A CA 1
ATOM 1424 C C . ALA A 1 181 ? -5.598 -14.178 -21.118 1.00 86.75 181 ALA A C 1
ATOM 1426 O O . ALA A 1 181 ? -4.585 -14.346 -20.437 1.00 86.75 181 ALA A O 1
ATOM 1427 N N . HIS A 1 182 ? -5.525 -13.851 -22.416 1.00 91.00 182 HIS A N 1
ATOM 1428 C CA . HIS A 1 182 ? -4.239 -13.692 -23.107 1.00 91.00 182 HIS A CA 1
ATOM 1429 C C . HIS A 1 182 ? -3.468 -12.457 -22.624 1.00 91.00 182 HIS A C 1
ATOM 1431 O O . HIS A 1 182 ? -2.260 -12.542 -22.394 1.00 91.00 182 HIS A O 1
ATOM 1437 N N . ARG A 1 183 ? -4.153 -11.328 -22.389 1.00 87.44 183 ARG A N 1
ATOM 1438 C CA . ARG A 1 183 ? -3.538 -10.125 -21.799 1.00 87.44 183 ARG A CA 1
ATOM 1439 C C . ARG A 1 183 ? -3.030 -10.382 -20.382 1.00 87.44 183 ARG A C 1
ATOM 1441 O O . ARG A 1 183 ? -1.919 -9.968 -20.054 1.00 87.44 183 ARG A O 1
ATOM 1448 N N . ALA A 1 184 ? -3.811 -11.087 -19.564 1.00 87.31 184 ALA A N 1
ATOM 1449 C CA . ALA A 1 184 ? -3.415 -11.460 -18.211 1.00 87.31 184 ALA A CA 1
ATOM 1450 C C . ALA A 1 184 ? -2.188 -12.387 -18.208 1.00 87.31 184 ALA A C 1
ATOM 1452 O O . ALA A 1 184 ? -1.269 -12.177 -17.419 1.00 87.31 184 ALA A O 1
ATOM 1453 N N . LEU A 1 185 ? -2.135 -13.373 -19.112 1.00 90.31 185 LEU A N 1
ATOM 1454 C CA . LEU A 1 185 ? -0.974 -14.252 -19.262 1.00 90.31 185 LEU A CA 1
ATOM 1455 C C . LEU A 1 185 ? 0.266 -13.483 -19.746 1.00 90.31 185 LEU A C 1
ATOM 1457 O O . LEU A 1 185 ? 1.346 -13.673 -19.196 1.00 90.31 185 LEU A O 1
ATOM 1461 N N . HIS A 1 186 ? 0.117 -12.568 -20.712 1.00 91.25 186 HIS A N 1
ATOM 1462 C CA . HIS A 1 186 ? 1.219 -11.713 -21.171 1.00 91.25 186 HIS A CA 1
ATOM 1463 C C . HIS A 1 186 ? 1.820 -10.904 -20.018 1.00 91.25 186 HIS A C 1
ATOM 1465 O O . HIS A 1 186 ? 3.036 -10.892 -19.842 1.00 91.25 186 HIS A O 1
ATOM 1471 N N . GLY A 1 187 ? 0.968 -10.268 -19.208 1.00 86.75 187 GLY A N 1
ATOM 1472 C CA . GLY A 1 187 ? 1.396 -9.493 -18.044 1.00 86.75 187 GLY A CA 1
ATOM 1473 C C . GLY A 1 187 ? 2.050 -10.321 -16.935 1.00 86.75 187 GLY A C 1
ATOM 1474 O O . GLY A 1 187 ? 2.726 -9.748 -16.099 1.00 86.75 187 GLY A O 1
ATOM 1475 N N . LYS A 1 188 ? 1.876 -11.647 -16.905 1.00 87.69 188 LYS A N 1
ATOM 1476 C CA . LYS A 1 188 ? 2.562 -12.521 -15.937 1.00 87.69 188 LYS A CA 1
ATOM 1477 C C . LYS A 1 188 ? 3.885 -13.072 -16.454 1.00 87.69 188 LYS A C 1
ATOM 1479 O O . LYS A 1 188 ? 4.795 -13.292 -15.669 1.00 87.69 188 LYS A O 1
ATOM 1484 N N . VAL A 1 189 ? 3.966 -13.347 -17.754 1.00 87.62 189 VAL A N 1
ATOM 1485 C CA . VAL A 1 189 ? 5.127 -14.013 -18.363 1.00 87.62 189 VAL A CA 1
ATOM 1486 C C . VAL A 1 189 ? 6.207 -13.014 -18.791 1.00 87.62 189 VAL A C 1
ATOM 1488 O O . VAL A 1 189 ? 7.379 -13.379 -18.826 1.00 87.62 189 VAL A O 1
ATOM 1491 N N . TYR A 1 190 ? 5.827 -11.778 -19.133 1.00 83.88 190 TYR A N 1
ATOM 1492 C CA . TYR A 1 190 ? 6.722 -10.788 -19.749 1.00 83.88 190 TYR A CA 1
ATOM 1493 C C . TYR A 1 190 ? 6.788 -9.432 -19.022 1.00 83.88 190 TYR A C 1
ATOM 1495 O O . TYR A 1 190 ? 7.413 -8.515 -19.557 1.00 83.88 190 TYR A O 1
ATOM 1503 N N . ALA A 1 191 ? 6.126 -9.275 -17.869 1.00 67.56 191 ALA A N 1
ATOM 1504 C CA . ALA A 1 191 ? 6.311 -8.109 -16.994 1.00 67.56 191 ALA A CA 1
ATOM 1505 C C . ALA A 1 191 ? 7.494 -8.333 -16.049 1.00 67.56 191 ALA A C 1
ATOM 1507 O O . ALA A 1 191 ? 8.190 -7.334 -15.767 1.00 67.56 191 ALA A O 1
#

pLDDT: mean 85.86, std 8.58, range [40.06, 95.31]